Protein AF-A0A842UCT3-F1 (afdb_monomer_lite)

Secondary structure (DSSP, 8-state):
--HHHHHHHHHHHHHHHHHHHHHTT--HHHHHHHHHHTT--HHHHHHHHHTS-----S--S-----------S-----PPPPPPP--HHHHHHHHHHHHHHHHHHHHHHHTTS-S--PPPP-----------PPPPPPPPPPPP-----PPPPPPPPPPP------TTHHHHHHHHHHHHHHHHHHHHHHHTSPEEEET-HHHHHHHHHTT--EEEEEEETTEEEEEEEETTEEEEEEEEE-TTS-HHHHHHHTT-EEEEE--TT---THHHH-TTTTGGGEESHHHHHHHHHHHHTT-

Structure (mmCIF, N/CA/C/O backbone):
data_AF-A0A842UCT3-F1
#
_entry.id   AF-A0A842UCT3-F1
#
loop_
_atom_site.group_PDB
_atom_site.id
_atom_site.type_symbol
_atom_site.label_atom_id
_atom_site.label_alt_id
_atom_site.label_comp_id
_atom_site.label_asym_id
_atom_site.label_entity_id
_atom_site.label_seq_id
_atom_site.pdbx_PDB_ins_code
_atom_site.Cartn_x
_atom_site.Cartn_y
_atom_site.Cartn_z
_atom_site.occupancy
_atom_site.B_iso_or_equiv
_atom_site.auth_seq_id
_atom_site.auth_comp_id
_atom_site.auth_asym_id
_atom_site.auth_atom_id
_atom_site.pdbx_PDB_model_num
ATOM 1 N N . MET A 1 1 ? -18.883 10.033 25.159 1.00 54.62 1 MET A N 1
ATOM 2 C CA . MET A 1 1 ? -20.243 9.622 24.729 1.00 54.62 1 MET A CA 1
ATOM 3 C C . MET A 1 1 ? -20.310 8.902 23.366 1.00 54.62 1 MET A C 1
ATOM 5 O O . MET A 1 1 ? -21.393 8.474 23.010 1.00 54.62 1 MET A O 1
ATOM 9 N N . ALA A 1 2 ? -19.214 8.683 22.617 1.00 60.16 2 ALA A N 1
ATOM 10 C CA . ALA A 1 2 ? -19.290 8.097 21.260 1.00 60.16 2 ALA A CA 1
ATOM 11 C C . ALA A 1 2 ? -19.162 6.553 21.172 1.00 60.16 2 ALA A C 1
ATOM 13 O O . ALA A 1 2 ? -19.578 5.956 20.182 1.00 60.16 2 ALA A O 1
ATOM 14 N N . MET A 1 3 ? -18.614 5.881 22.195 1.00 53.44 3 MET A N 1
ATOM 15 C CA . MET A 1 3 ? -18.402 4.417 22.180 1.00 53.44 3 MET A CA 1
ATOM 16 C C . MET A 1 3 ? -19.710 3.602 22.262 1.00 53.44 3 MET A C 1
ATOM 18 O O . MET A 1 3 ? -19.809 2.518 21.675 1.00 53.44 3 MET A O 1
ATOM 22 N N . ASP A 1 4 ? -20.737 4.130 22.935 1.00 78.44 4 ASP A N 1
ATOM 23 C CA . ASP A 1 4 ? -22.029 3.445 23.086 1.00 78.44 4 ASP A CA 1
ATOM 24 C C . ASP A 1 4 ? -22.847 3.437 21.787 1.00 78.44 4 ASP A C 1
ATOM 26 O O . ASP A 1 4 ? -23.530 2.453 21.484 1.00 78.44 4 ASP A O 1
ATOM 30 N N . ASP A 1 5 ? -22.723 4.485 20.969 1.00 85.00 5 ASP A N 1
ATOM 31 C CA . ASP A 1 5 ? -23.448 4.610 19.702 1.00 85.00 5 ASP A CA 1
ATOM 32 C C . ASP A 1 5 ? -22.955 3.594 18.660 1.00 85.00 5 ASP A C 1
ATOM 34 O O . ASP A 1 5 ? -23.761 2.951 17.981 1.00 85.00 5 ASP A O 1
ATOM 38 N N . ILE A 1 6 ? -21.639 3.360 18.591 1.00 77.50 6 ILE A N 1
ATOM 39 C CA . ILE A 1 6 ? -21.045 2.354 17.693 1.00 77.50 6 ILE A CA 1
ATOM 40 C C . ILE A 1 6 ? -21.478 0.943 18.107 1.00 77.50 6 ILE A C 1
ATOM 42 O O . ILE A 1 6 ? -21.809 0.105 17.261 1.00 77.50 6 ILE A O 1
ATOM 46 N N . SER A 1 7 ? -21.506 0.672 19.413 1.00 85.06 7 SER A N 1
ATOM 47 C CA . SER A 1 7 ? -21.927 -0.623 19.954 1.00 85.06 7 SER A CA 1
ATOM 48 C C . SER A 1 7 ? -23.404 -0.904 19.660 1.00 85.06 7 SER A C 1
ATOM 50 O O . SER A 1 7 ? -23.748 -2.017 19.248 1.00 85.06 7 SER A O 1
ATOM 52 N N . LYS A 1 8 ? -24.269 0.114 19.774 1.00 88.94 8 LYS A N 1
ATOM 53 C CA . LYS A 1 8 ? -25.679 0.046 19.354 1.00 88.94 8 LYS A CA 1
ATOM 54 C C . LYS A 1 8 ? -25.827 -0.222 17.858 1.00 88.94 8 LYS A C 1
ATOM 56 O O . LYS A 1 8 ? -26.573 -1.124 17.479 1.00 88.94 8 LYS A O 1
ATOM 61 N N . LEU A 1 9 ? -25.086 0.500 17.017 1.00 87.88 9 LEU A N 1
ATOM 62 C CA . LEU A 1 9 ? -25.148 0.345 15.562 1.00 87.88 9 LEU A CA 1
ATOM 63 C C . LEU A 1 9 ? -24.756 -1.077 15.130 1.00 87.88 9 LEU A C 1
ATOM 65 O O . LEU A 1 9 ? -25.480 -1.719 14.364 1.00 87.88 9 LEU A O 1
ATOM 69 N N . LYS A 1 10 ? -23.652 -1.607 15.675 1.00 88.75 10 LYS A N 1
ATOM 70 C CA . LYS A 1 10 ? -23.209 -2.990 15.423 1.00 88.75 10 LYS A CA 1
ATOM 71 C C . LYS A 1 10 ? -24.277 -4.005 15.832 1.00 88.75 10 LYS A C 1
ATOM 73 O O . LYS A 1 10 ? -24.538 -4.954 15.092 1.00 88.75 10 LYS A O 1
ATOM 78 N N . LEU A 1 11 ? -24.919 -3.794 16.982 1.00 93.00 11 LEU A N 1
ATOM 79 C CA . LEU A 1 11 ? -25.997 -4.652 17.469 1.00 93.00 11 LEU A CA 1
ATOM 80 C C . LEU A 1 11 ? -27.212 -4.635 16.526 1.00 93.00 11 LEU A C 1
ATOM 82 O O . LEU A 1 11 ? -27.765 -5.693 16.226 1.00 93.00 11 LEU A O 1
ATOM 86 N N . ASP A 1 12 ? -27.615 -3.468 16.026 1.00 91.31 12 ASP A N 1
ATOM 87 C CA . ASP A 1 12 ? -28.795 -3.329 15.165 1.00 91.31 12 ASP A CA 1
ATOM 88 C C . ASP A 1 12 ? -28.589 -3.898 13.755 1.00 91.31 12 ASP A C 1
ATOM 90 O O . ASP A 1 12 ? -29.504 -4.508 13.182 1.00 91.31 12 ASP A O 1
ATOM 94 N N . ILE A 1 13 ? -27.376 -3.790 13.209 1.00 88.19 13 ILE A N 1
ATOM 95 C CA . ILE A 1 13 ? -27.035 -4.453 11.945 1.00 88.19 13 ILE A CA 1
ATOM 96 C C . ILE A 1 13 ? -27.041 -5.973 12.131 1.00 88.19 13 ILE A C 1
ATOM 98 O O . ILE A 1 13 ? -27.651 -6.689 11.332 1.00 88.19 13 ILE A O 1
ATOM 102 N N . LEU A 1 14 ? -26.462 -6.469 13.230 1.00 94.12 14 LEU A N 1
ATOM 103 C CA . LEU A 1 14 ? -26.463 -7.899 13.533 1.00 94.12 14 LEU A CA 1
ATOM 104 C C . LEU A 1 14 ? -27.890 -8.444 13.700 1.00 94.12 14 LEU A C 1
ATOM 106 O O . LEU A 1 14 ? -28.208 -9.514 13.177 1.00 94.12 14 LEU A O 1
ATOM 110 N N . LYS A 1 15 ? -28.784 -7.694 14.359 1.00 94.50 15 LYS A N 1
ATOM 111 C CA . LYS A 1 15 ? -30.209 -8.052 14.463 1.00 94.50 15 LYS A CA 1
ATOM 112 C C . LYS A 1 15 ? -30.885 -8.141 13.098 1.00 94.50 15 LYS A C 1
ATOM 114 O O . LYS A 1 15 ? -31.641 -9.081 12.859 1.00 94.50 15 LYS A O 1
ATOM 119 N N . SER A 1 16 ? -30.626 -7.180 12.214 1.00 90.62 16 SER A N 1
ATOM 120 C CA . SER A 1 16 ? -31.216 -7.155 10.869 1.00 90.62 16 SER A CA 1
ATOM 121 C C . SER A 1 16 ? -30.800 -8.390 10.066 1.00 90.62 16 SER A C 1
ATOM 123 O O . SER A 1 16 ? -31.650 -9.074 9.498 1.00 90.62 16 SER A O 1
ATOM 125 N N . TYR A 1 17 ? -29.516 -8.746 10.128 1.00 91.25 17 TYR A N 1
ATOM 126 C CA . TYR A 1 17 ? -28.977 -9.920 9.448 1.00 91.25 17 TYR A CA 1
ATOM 127 C C . TYR A 1 17 ? -29.514 -11.245 10.016 1.00 91.25 17 TYR A C 1
ATOM 129 O O . TYR A 1 17 ? -29.951 -12.122 9.272 1.00 91.25 17 TYR A O 1
ATOM 137 N N . ILE A 1 18 ? -29.568 -11.393 11.346 1.00 95.06 18 ILE A N 1
ATOM 138 C CA . ILE A 1 18 ? -30.158 -12.586 11.978 1.00 95.06 18 ILE A CA 1
ATOM 139 C C . ILE A 1 18 ? -31.655 -12.706 11.621 1.00 95.06 18 ILE A C 1
ATOM 141 O O . ILE A 1 18 ? -32.143 -13.819 11.416 1.00 95.06 18 ILE A O 1
ATOM 145 N N . LYS A 1 19 ? -32.393 -11.590 11.512 1.00 94.00 19 LYS A N 1
ATOM 146 C CA . LYS A 1 19 ? -33.807 -11.589 11.091 1.00 94.00 19 LYS A CA 1
ATOM 147 C C . LYS A 1 19 ? -33.973 -12.104 9.658 1.00 94.00 19 LYS A C 1
ATOM 149 O O . LYS A 1 19 ? -34.888 -12.888 9.413 1.00 94.00 19 LYS A O 1
ATOM 154 N N . GLU A 1 20 ? -33.084 -11.714 8.748 1.00 89.62 20 GLU A N 1
ATOM 155 C CA . GLU A 1 20 ? -33.052 -12.213 7.368 1.00 89.62 20 GLU A CA 1
ATOM 156 C C . GLU A 1 20 ? -32.721 -13.713 7.305 1.00 89.62 20 GLU A C 1
ATOM 158 O O . GLU A 1 20 ? -33.408 -14.482 6.637 1.00 89.62 20 GLU A O 1
ATOM 163 N N . LEU A 1 21 ? -31.739 -14.187 8.073 1.00 89.88 21 LEU A N 1
ATOM 164 C CA . LEU A 1 21 ? -31.452 -15.624 8.132 1.00 89.88 21 LEU A CA 1
ATOM 165 C C . LEU A 1 21 ? -32.623 -16.423 8.734 1.00 89.88 21 LEU A C 1
ATOM 167 O O . LEU A 1 21 ? -32.955 -17.507 8.252 1.00 89.88 21 LEU A O 1
ATOM 171 N N . ARG A 1 22 ? -33.321 -15.886 9.744 1.00 91.94 22 ARG A N 1
ATOM 172 C CA . ARG A 1 22 ? -34.538 -16.532 10.270 1.00 91.94 22 ARG A CA 1
ATOM 173 C C . ARG A 1 22 ? -35.672 -16.558 9.242 1.00 91.94 22 ARG A C 1
ATOM 175 O O . ARG A 1 22 ? -36.402 -17.548 9.213 1.00 91.94 22 ARG A O 1
ATOM 182 N N . SER A 1 23 ? -35.823 -15.536 8.393 1.00 86.31 23 SER A N 1
ATOM 183 C CA . SER A 1 23 ? -36.839 -15.547 7.324 1.00 86.31 23 SER A CA 1
ATOM 184 C C . SER A 1 23 ? -36.515 -16.557 6.217 1.00 86.31 23 SER A C 1
ATOM 186 O O . SER A 1 23 ? -37.429 -17.116 5.615 1.00 86.31 23 SER A O 1
ATOM 188 N N . GLN A 1 24 ? -35.232 -16.871 6.022 1.00 86.75 24 GLN A N 1
ATOM 189 C CA . GLN A 1 24 ? -34.764 -17.948 5.142 1.00 86.75 24 GLN A CA 1
ATOM 190 C C . GLN A 1 24 ? -34.881 -19.355 5.767 1.00 86.75 24 GLN A C 1
ATOM 192 O O . GLN A 1 24 ? -34.661 -20.352 5.081 1.00 86.75 24 GLN A O 1
ATOM 197 N N . GLY A 1 25 ? -35.266 -19.456 7.044 1.00 89.69 25 GLY A N 1
ATOM 198 C CA . GLY A 1 25 ? -35.526 -20.724 7.730 1.00 89.69 25 GLY A CA 1
ATOM 199 C C . GLY A 1 25 ? -34.329 -21.339 8.461 1.00 89.69 25 GLY A C 1
ATOM 200 O O . GLY A 1 25 ? -34.417 -22.503 8.848 1.00 89.69 25 GLY A O 1
ATOM 201 N N . TYR A 1 26 ? -33.242 -20.591 8.674 1.00 89.88 26 TYR A N 1
ATOM 202 C CA . TYR A 1 26 ? -32.100 -21.067 9.463 1.00 89.88 26 TYR A CA 1
ATOM 203 C C . TYR A 1 26 ? -32.431 -21.144 10.960 1.00 89.88 26 TYR A C 1
ATOM 205 O O . TYR A 1 26 ? -33.125 -20.280 11.516 1.00 89.88 26 TYR A O 1
ATOM 213 N N . GLY A 1 27 ? -31.901 -22.170 11.632 1.00 93.19 27 GLY A N 1
ATOM 214 C CA . GLY A 1 27 ? -32.048 -22.341 13.077 1.00 93.19 27 GLY A CA 1
ATOM 215 C C . GLY A 1 27 ? -31.200 -21.343 13.873 1.00 93.19 27 GLY A C 1
ATOM 216 O O . GLY A 1 27 ? -30.113 -20.955 13.453 1.00 93.19 27 GLY A O 1
ATOM 217 N N . VAL A 1 28 ? -31.648 -20.952 15.072 1.00 94.94 28 VAL A N 1
ATOM 218 C CA . VAL A 1 28 ? -30.920 -19.984 15.926 1.00 94.94 28 VAL A CA 1
ATOM 219 C C . VAL A 1 28 ? -29.492 -20.458 16.242 1.00 94.94 28 VAL A C 1
ATOM 221 O O . VAL A 1 28 ? -28.558 -19.657 16.229 1.00 94.94 28 VAL A O 1
ATOM 224 N N . ASN A 1 29 ? -29.307 -21.763 16.466 1.00 94.50 29 ASN A N 1
ATOM 225 C CA . ASN A 1 29 ? -27.995 -22.355 16.739 1.00 94.50 29 ASN A CA 1
ATOM 226 C C . ASN A 1 29 ? -27.067 -22.313 15.512 1.00 94.50 29 ASN A C 1
ATOM 228 O O . ASN A 1 29 ? -25.887 -21.998 15.659 1.00 94.50 29 ASN A O 1
ATOM 232 N N . GLU A 1 30 ? -27.596 -22.557 14.308 1.00 93.88 30 GLU A N 1
ATOM 233 C CA . GLU A 1 30 ? -26.837 -22.481 13.050 1.00 93.88 30 GLU A CA 1
ATOM 234 C C . GLU A 1 30 ? -26.389 -21.046 12.764 1.00 93.88 30 GLU A C 1
ATOM 236 O O . GLU A 1 30 ? -25.227 -20.806 12.434 1.00 93.88 30 GLU A O 1
ATOM 241 N N . ILE A 1 31 ? -27.292 -20.079 12.961 1.00 95.25 31 ILE A N 1
ATOM 242 C CA . ILE A 1 31 ? -26.988 -18.653 12.801 1.00 95.25 31 ILE A CA 1
ATOM 243 C C . ILE A 1 31 ? -25.887 -18.237 13.782 1.00 95.25 31 ILE A C 1
ATOM 245 O O . ILE A 1 31 ? -24.911 -17.601 13.381 1.00 95.25 31 ILE A O 1
ATOM 249 N N . LYS A 1 32 ? -26.005 -18.633 15.057 1.00 97.12 32 LYS A N 1
ATOM 250 C CA . LYS A 1 32 ? -25.001 -18.343 16.089 1.00 97.12 32 LYS A CA 1
ATOM 251 C C . LYS A 1 32 ? -23.630 -18.916 15.725 1.00 97.12 32 LYS A C 1
ATOM 253 O O . LYS A 1 32 ? -22.638 -18.195 15.811 1.00 97.12 32 LYS A O 1
ATOM 258 N N . ALA A 1 33 ? -23.571 -20.178 15.302 1.00 95.19 33 ALA A N 1
ATOM 259 C CA . ALA A 1 33 ? -22.324 -20.824 14.899 1.00 95.19 33 ALA A CA 1
ATOM 260 C C . ALA A 1 33 ? -21.697 -20.145 13.671 1.00 95.19 33 ALA A C 1
ATOM 262 O O . ALA A 1 33 ? -20.499 -19.866 13.673 1.00 95.19 33 ALA A O 1
ATOM 263 N N . SER A 1 34 ? -22.507 -19.818 12.659 1.00 90.31 34 SER A N 1
ATOM 264 C CA . SER A 1 34 ? -22.048 -19.133 11.447 1.00 90.31 34 SER A CA 1
ATOM 265 C C . SER A 1 34 ? -21.474 -17.748 11.753 1.00 90.31 34 SER A C 1
ATOM 267 O O . SER A 1 34 ? -20.384 -17.416 11.294 1.00 90.31 34 SER A O 1
ATOM 269 N N . LEU A 1 35 ? -22.147 -16.947 12.583 1.00 93.00 35 LEU A N 1
ATOM 270 C CA . LEU A 1 35 ? -21.663 -15.613 12.950 1.00 93.00 35 LEU A CA 1
ATOM 271 C C . LEU A 1 35 ? -20.340 -15.661 13.719 1.00 93.00 35 LEU A C 1
ATOM 273 O O . LEU A 1 35 ? -19.423 -14.911 13.395 1.00 93.00 35 LEU A O 1
ATOM 277 N N . ILE A 1 36 ? -20.216 -16.570 14.691 1.00 95.12 36 ILE A N 1
ATOM 278 C CA . ILE A 1 36 ? -18.973 -16.740 15.461 1.00 95.12 36 ILE A CA 1
ATOM 279 C C . ILE A 1 36 ? -17.838 -17.215 14.546 1.00 95.12 36 ILE A C 1
ATOM 281 O O . ILE A 1 36 ? -16.734 -16.682 14.619 1.00 95.12 36 ILE A O 1
ATOM 285 N N . LYS A 1 37 ? -18.110 -18.167 13.642 1.00 92.56 37 LYS A N 1
ATOM 286 C CA . LYS A 1 37 ? -17.123 -18.664 12.671 1.00 92.56 37 LYS A CA 1
ATOM 287 C C . LYS A 1 37 ? -16.616 -17.561 11.734 1.00 92.56 37 LYS A C 1
ATOM 289 O O . LYS A 1 37 ? -15.458 -17.596 11.340 1.00 92.56 37 LYS A O 1
ATOM 294 N N . ASN A 1 38 ? -17.456 -16.577 11.414 1.00 85.81 38 ASN A N 1
ATOM 295 C CA . ASN A 1 38 ? -17.086 -15.414 10.600 1.00 85.81 38 ASN A CA 1
ATOM 296 C C . ASN A 1 38 ? -16.521 -14.240 11.434 1.00 85.81 38 ASN A C 1
ATOM 298 O O . ASN A 1 38 ? -16.469 -13.110 10.953 1.00 85.81 38 ASN A O 1
ATOM 302 N N . GLY A 1 39 ? -16.106 -14.484 12.682 1.00 89.31 39 GLY A N 1
ATOM 303 C CA . GLY A 1 39 ? -15.392 -13.506 13.508 1.00 89.31 39 GLY A CA 1
ATOM 304 C C . GLY A 1 39 ? -16.274 -12.526 14.285 1.00 89.31 39 GLY A C 1
ATOM 305 O O . GLY A 1 39 ? -15.754 -11.567 14.853 1.00 89.31 39 GLY A O 1
ATOM 306 N N . ALA A 1 40 ? -17.595 -12.735 14.349 1.00 89.88 40 ALA A N 1
ATOM 307 C CA . ALA A 1 40 ? -18.450 -11.907 15.195 1.00 89.88 40 ALA A CA 1
ATOM 308 C C . ALA A 1 40 ? -18.211 -12.225 16.689 1.00 89.88 40 ALA A C 1
ATOM 310 O O . ALA A 1 40 ? -18.212 -13.399 17.079 1.00 89.88 40 ALA A O 1
ATOM 311 N N . PRO A 1 41 ? -18.057 -11.209 17.557 1.00 91.38 41 PRO A N 1
ATOM 312 C CA . PRO A 1 41 ? -17.764 -11.429 18.966 1.00 91.38 41 PRO A CA 1
ATOM 313 C C . PRO A 1 41 ? -18.953 -12.089 19.684 1.00 91.38 41 PRO A C 1
ATOM 315 O O . PRO A 1 41 ? -20.116 -11.698 19.540 1.00 91.38 41 PRO A O 1
ATOM 318 N N . ARG A 1 42 ? -18.652 -13.135 20.464 1.00 96.56 42 ARG A N 1
ATOM 319 C CA . ARG A 1 42 ? -19.640 -14.075 21.028 1.00 96.56 42 ARG A CA 1
ATOM 320 C C . ARG A 1 42 ? -20.682 -13.395 21.923 1.00 96.56 42 ARG A C 1
ATOM 322 O O . ARG A 1 42 ? -21.856 -13.760 21.892 1.00 96.56 42 ARG A O 1
ATOM 329 N N . ASN A 1 43 ? -20.257 -12.403 22.703 1.00 94.81 43 ASN A N 1
ATOM 330 C CA . ASN A 1 43 ? -21.109 -11.584 23.570 1.00 94.81 43 ASN A CA 1
ATOM 331 C C . ASN A 1 43 ? -22.160 -10.794 22.770 1.00 94.81 43 ASN A C 1
ATOM 333 O O . ASN A 1 43 ? -23.335 -10.804 23.134 1.00 94.81 43 ASN A O 1
ATOM 337 N N . LEU A 1 44 ? -21.766 -10.187 21.650 1.00 94.62 44 LEU A N 1
ATOM 338 C CA . LEU A 1 44 ? -22.631 -9.364 20.802 1.00 94.62 44 LEU A CA 1
ATOM 339 C C . LEU A 1 44 ? -23.652 -10.230 20.048 1.00 94.62 44 LEU A C 1
ATOM 341 O O . LEU A 1 44 ? -24.834 -9.888 19.995 1.00 94.62 44 LEU A O 1
ATOM 345 N N . VAL A 1 45 ? -23.232 -11.409 19.571 1.00 96.56 45 VAL A N 1
ATOM 346 C CA . VAL A 1 45 ? -24.134 -12.417 18.978 1.00 96.56 45 VAL A CA 1
ATOM 347 C C . VAL A 1 45 ? -25.177 -12.890 19.993 1.00 96.56 45 VAL A C 1
ATOM 349 O O . VAL A 1 45 ? -26.370 -12.923 19.688 1.00 96.56 45 VAL A O 1
ATOM 352 N N . ASN A 1 46 ? -24.756 -13.212 21.219 1.00 96.81 46 ASN A N 1
ATOM 353 C CA . ASN A 1 46 ? -25.675 -13.629 22.279 1.00 96.81 46 ASN A CA 1
ATOM 354 C C . ASN A 1 46 ? -26.655 -12.509 22.664 1.00 96.81 46 ASN A C 1
ATOM 356 O O . ASN A 1 46 ? -27.846 -12.778 22.822 1.00 96.81 46 ASN A O 1
ATOM 360 N N . ALA A 1 47 ? -26.177 -11.267 22.779 1.00 96.31 47 ALA A N 1
ATOM 361 C CA . ALA A 1 47 ? -27.012 -10.109 23.083 1.00 96.31 47 ALA A CA 1
ATOM 362 C C . ALA A 1 47 ? -28.062 -9.862 21.988 1.00 96.31 47 ALA A C 1
ATOM 364 O O . ALA A 1 47 ? -29.240 -9.675 22.298 1.00 96.31 47 ALA A O 1
ATOM 365 N N . ALA A 1 48 ? -27.665 -9.938 20.713 1.00 96.50 48 ALA A N 1
ATOM 366 C CA . ALA A 1 48 ? -28.577 -9.767 19.587 1.00 96.50 48 ALA A CA 1
ATOM 367 C C . ALA A 1 48 ? -29.656 -10.859 19.548 1.00 96.50 48 ALA A C 1
ATOM 369 O O . ALA A 1 48 ? -30.830 -10.538 19.385 1.00 96.50 48 ALA A O 1
ATOM 370 N N . ILE A 1 49 ? -29.286 -12.130 19.759 1.00 96.44 49 ILE A N 1
ATOM 371 C CA . ILE A 1 49 ? -30.239 -13.253 19.804 1.00 96.44 49 ILE A CA 1
ATOM 372 C C . ILE A 1 49 ? -31.198 -13.120 20.995 1.00 96.44 49 ILE A C 1
ATOM 374 O O . ILE A 1 49 ? -32.398 -13.335 20.831 1.00 96.44 49 ILE A O 1
ATOM 378 N N . LYS A 1 50 ? -30.698 -12.736 22.179 1.00 96.62 50 LYS A N 1
ATOM 379 C CA . LYS A 1 50 ? -31.513 -12.570 23.397 1.00 96.62 50 LYS A CA 1
ATOM 380 C C . LYS A 1 50 ? -32.582 -11.483 23.239 1.00 96.62 50 LYS A C 1
ATOM 382 O O . LYS A 1 50 ? -33.660 -11.620 23.805 1.00 96.62 50 LYS A O 1
ATOM 387 N N . GLN A 1 51 ? -32.297 -10.433 22.466 1.00 94.62 51 GLN A N 1
ATOM 388 C CA . GLN A 1 51 ? -33.243 -9.345 22.188 1.00 94.62 51 GLN A CA 1
ATOM 389 C C . GLN A 1 51 ? -34.264 -9.681 21.089 1.00 94.62 51 GLN A C 1
ATOM 391 O O . GLN A 1 51 ? -35.155 -8.875 20.822 1.00 94.62 51 GLN A O 1
ATOM 396 N N . MET A 1 52 ? -34.164 -10.842 20.434 1.00 90.75 52 MET A N 1
ATOM 397 C CA . MET A 1 52 ? -35.144 -11.226 19.422 1.00 90.75 52 MET A CA 1
ATOM 398 C C . MET A 1 52 ? -36.392 -11.838 20.039 1.00 90.75 52 MET A C 1
ATOM 400 O O . MET A 1 52 ? -36.294 -12.641 20.971 1.00 90.75 52 MET A O 1
ATOM 404 N N . PRO A 1 53 ? -37.574 -11.561 19.468 1.00 88.75 53 PRO A N 1
ATOM 405 C CA . PRO A 1 53 ? -38.771 -12.255 19.886 1.00 88.75 53 PRO A CA 1
ATOM 406 C C . PRO A 1 53 ? -38.610 -13.759 19.611 1.00 88.75 53 PRO A C 1
ATOM 408 O O . PRO A 1 53 ? -38.184 -14.196 18.531 1.00 88.75 53 PRO A O 1
ATOM 411 N N . LYS A 1 54 ? -38.959 -14.568 20.620 1.00 86.31 54 LYS A N 1
ATOM 412 C CA . LYS A 1 54 ? -38.970 -16.038 20.535 1.00 86.31 54 LYS A CA 1
ATOM 413 C C . LYS A 1 54 ? -40.002 -16.557 19.535 1.00 86.31 54 LYS A C 1
ATOM 415 O O . LYS A 1 54 ? -39.992 -17.745 19.231 1.00 86.31 54 LYS A O 1
ATOM 420 N N . THR A 1 55 ? -40.864 -15.687 19.007 1.00 77.44 55 THR A N 1
ATOM 421 C CA . THR A 1 55 ? -41.849 -16.047 17.995 1.00 77.44 55 THR A CA 1
ATOM 422 C C . THR A 1 55 ? -41.132 -16.653 16.795 1.00 77.44 55 THR A C 1
ATOM 424 O O . THR A 1 55 ? -40.356 -16.024 16.073 1.00 77.44 55 THR A O 1
ATOM 427 N N . VAL A 1 56 ? -41.322 -17.959 16.648 1.00 63.47 56 VAL A N 1
ATOM 428 C CA . VAL A 1 56 ? -40.919 -18.706 15.468 1.00 63.47 56 VAL A CA 1
ATOM 429 C C . VAL A 1 56 ? -41.808 -18.181 14.344 1.00 63.47 56 VAL A C 1
ATOM 431 O O . VAL A 1 56 ? -43.030 -18.192 14.523 1.00 63.47 56 VAL A O 1
ATOM 434 N N . PRO A 1 57 ? -41.258 -17.671 13.225 1.00 59.06 57 PRO A N 1
ATOM 435 C CA . PRO A 1 57 ? -42.095 -17.314 12.090 1.00 59.06 57 PRO A CA 1
ATOM 436 C C . PRO A 1 57 ? -42.962 -18.530 11.759 1.00 59.06 57 PRO A C 1
ATOM 438 O O . PRO A 1 57 ? -42.435 -19.626 11.547 1.00 59.06 57 PRO A O 1
ATOM 441 N N . LYS A 1 58 ? -44.292 -18.353 11.814 1.00 59.19 58 LYS A N 1
ATOM 442 C CA . LYS A 1 58 ? -45.265 -19.383 11.436 1.00 59.19 58 LYS A CA 1
ATOM 443 C C . LYS A 1 58 ? -44.828 -19.912 10.075 1.00 59.19 58 LYS A C 1
ATOM 445 O O . LYS A 1 58 ? -44.807 -19.155 9.114 1.00 59.19 58 LYS A O 1
ATOM 450 N N . LYS A 1 59 ? -44.397 -21.177 10.089 1.00 55.41 59 LYS A N 1
ATOM 451 C CA . LYS A 1 59 ? -44.063 -22.085 8.985 1.00 55.41 59 LYS A CA 1
ATOM 452 C C . LYS A 1 59 ? -43.952 -21.372 7.621 1.00 55.41 59 LYS A C 1
ATOM 454 O O . LYS A 1 59 ? -44.993 -20.984 7.089 1.00 55.41 59 LYS A O 1
ATOM 459 N N . PRO A 1 60 ? -42.750 -21.230 7.025 1.00 51.94 60 PRO A N 1
ATOM 460 C CA . PRO A 1 60 ? -42.625 -20.629 5.701 1.00 51.94 60 PRO A CA 1
ATOM 461 C C . PRO A 1 60 ? -43.587 -21.323 4.736 1.00 51.94 60 PRO A C 1
ATOM 463 O O . PRO A 1 60 ? -43.718 -22.555 4.765 1.00 51.94 60 PRO A O 1
ATOM 466 N N . ALA A 1 61 ? -44.289 -20.514 3.935 1.00 54.44 61 ALA A N 1
ATOM 467 C CA . ALA A 1 61 ? -45.157 -20.972 2.862 1.00 54.44 61 ALA A CA 1
ATOM 468 C C . ALA A 1 61 ? -44.473 -22.137 2.141 1.00 54.44 61 ALA A C 1
ATOM 470 O O . ALA A 1 61 ? -43.300 -22.032 1.784 1.00 54.44 61 ALA A O 1
ATOM 471 N N . LYS A 1 62 ? -45.198 -23.265 2.066 1.00 49.44 62 LYS A N 1
ATOM 472 C CA . LYS A 1 62 ? -44.802 -24.566 1.504 1.00 49.44 62 LYS A CA 1
ATOM 473 C C . LYS A 1 62 ? -43.477 -24.496 0.735 1.00 49.44 62 LYS A C 1
ATOM 475 O O . LYS A 1 62 ? -43.442 -23.947 -0.364 1.00 49.44 62 LYS A O 1
ATOM 480 N N . LYS A 1 63 ? -42.426 -25.140 1.273 1.00 53.50 63 LYS A N 1
ATOM 481 C CA . LYS A 1 63 ? -41.273 -25.585 0.469 1.00 53.50 63 LYS A CA 1
ATOM 482 C C . LYS A 1 63 ? -41.817 -26.083 -0.879 1.00 53.50 63 LYS A C 1
ATOM 484 O O . LYS A 1 63 ? -42.787 -26.851 -0.837 1.00 53.50 63 LYS A O 1
ATOM 489 N N . PRO A 1 64 ? -41.265 -25.669 -2.036 1.00 44.38 64 PRO A N 1
ATOM 490 C CA . PRO A 1 64 ? -41.730 -26.160 -3.326 1.00 44.38 64 PRO A CA 1
ATOM 491 C C . PRO A 1 64 ? -41.807 -27.683 -3.251 1.00 44.38 64 PRO A C 1
ATOM 493 O O . PRO A 1 64 ? -40.810 -28.348 -2.957 1.00 44.38 64 PRO A O 1
ATOM 496 N N . LYS A 1 65 ? -43.023 -28.224 -3.405 1.00 40.56 65 LYS A N 1
ATOM 497 C CA . LYS A 1 65 ? -43.259 -29.665 -3.457 1.00 40.56 65 LYS A CA 1
ATOM 498 C C . LYS A 1 65 ? -42.542 -30.170 -4.703 1.00 40.56 65 LYS A C 1
ATOM 500 O O . LYS A 1 65 ? -43.108 -30.171 -5.790 1.00 40.56 65 LYS A O 1
ATOM 505 N N . ILE A 1 66 ? -41.296 -30.599 -4.550 1.00 46.91 66 ILE A N 1
ATOM 506 C CA . ILE A 1 66 ? -40.678 -31.501 -5.512 1.00 46.91 66 ILE A CA 1
ATOM 507 C C . ILE A 1 66 ? -41.498 -32.785 -5.398 1.00 46.91 66 ILE A C 1
ATOM 509 O O . ILE A 1 66 ? -41.433 -33.464 -4.372 1.00 46.91 66 ILE A O 1
ATOM 513 N N . LYS A 1 67 ? -42.340 -33.062 -6.402 1.00 38.34 67 LYS A N 1
ATOM 514 C CA . LYS A 1 67 ? -43.024 -34.351 -6.540 1.00 38.34 67 LYS A CA 1
ATOM 515 C C . LYS A 1 67 ? -41.937 -35.427 -6.566 1.00 38.34 67 LYS A C 1
ATOM 517 O O . LYS A 1 67 ? -41.229 -35.571 -7.558 1.00 38.34 67 LYS A O 1
ATOM 522 N N . TYR A 1 68 ? -41.771 -36.135 -5.454 1.00 38.19 68 TYR A N 1
ATOM 523 C CA . TYR A 1 68 ? -40.967 -37.345 -5.406 1.00 38.19 68 TYR A CA 1
ATOM 524 C C . TYR A 1 68 ? -41.734 -38.425 -6.165 1.00 38.19 68 TYR A C 1
ATOM 526 O O . TYR A 1 68 ? -42.762 -38.910 -5.699 1.00 38.19 68 TYR A O 1
ATOM 534 N N . LYS A 1 69 ? -41.240 -38.761 -7.355 1.00 43.53 69 LYS A N 1
ATOM 535 C CA . LYS A 1 69 ? -41.499 -40.051 -7.990 1.00 43.53 69 LYS A CA 1
ATOM 536 C C . LYS A 1 69 ? -40.573 -41.049 -7.273 1.00 43.53 69 LYS A C 1
ATOM 538 O O . LYS A 1 69 ? -39.374 -40.763 -7.199 1.00 43.53 69 LYS A O 1
ATOM 543 N N . PRO A 1 70 ? -41.080 -42.133 -6.667 1.00 40.31 70 PRO A N 1
ATOM 544 C CA . PRO A 1 70 ? -40.228 -43.127 -6.031 1.00 40.31 70 PRO A CA 1
ATOM 545 C C . PRO A 1 70 ? -39.446 -43.861 -7.124 1.00 40.31 70 PRO A C 1
ATOM 547 O O . PRO A 1 70 ? -39.966 -44.747 -7.788 1.00 40.31 70 PRO A O 1
ATOM 550 N N . GLU A 1 71 ? -38.201 -43.449 -7.348 1.00 39.88 71 GLU A N 1
ATOM 551 C CA . GLU A 1 71 ? -37.227 -44.238 -8.096 1.00 39.88 71 GLU A CA 1
ATOM 552 C C . GLU A 1 71 ? -36.253 -44.863 -7.102 1.00 39.88 71 GLU A C 1
ATOM 554 O O . GLU A 1 71 ? -35.485 -44.184 -6.417 1.00 39.88 71 GLU A O 1
ATOM 559 N N . THR A 1 72 ? -36.310 -46.186 -7.045 1.00 50.28 72 THR A N 1
ATOM 560 C CA . THR A 1 72 ? -35.323 -47.093 -6.475 1.00 50.28 72 THR A CA 1
ATOM 561 C C . THR A 1 72 ? -33.926 -46.790 -7.019 1.00 50.28 72 THR A C 1
ATOM 563 O O . THR A 1 72 ? -33.616 -47.149 -8.154 1.00 50.28 72 THR A O 1
ATOM 566 N N . LYS A 1 73 ? -33.103 -46.101 -6.215 1.00 45.75 73 LYS A N 1
ATOM 567 C CA . LYS A 1 73 ? -31.631 -46.218 -6.076 1.00 45.75 73 LYS A CA 1
ATOM 568 C C . LYS A 1 73 ? -31.110 -45.070 -5.187 1.00 45.75 73 LYS A C 1
ATOM 570 O O . LYS A 1 73 ? -31.619 -43.951 -5.290 1.00 45.75 73 LYS A O 1
ATOM 575 N N . PRO A 1 74 ? -30.098 -45.297 -4.327 1.00 44.00 74 PRO A N 1
ATOM 576 C CA . PRO A 1 74 ? -29.576 -44.273 -3.423 1.00 44.00 74 PRO A CA 1
ATOM 577 C C . PRO A 1 74 ? -28.893 -43.151 -4.223 1.00 44.00 74 PRO A C 1
ATOM 579 O O . PRO A 1 74 ? -27.756 -43.273 -4.676 1.00 44.00 74 PRO A O 1
ATOM 582 N N . LYS A 1 75 ? -29.605 -42.036 -4.432 1.00 45.12 75 LYS A N 1
ATOM 583 C CA . LYS A 1 75 ? -29.056 -40.816 -5.039 1.00 45.12 75 LYS A CA 1
ATOM 584 C C . LYS A 1 75 ? -28.267 -40.032 -3.987 1.00 45.12 75 LYS A C 1
ATOM 586 O O . LYS A 1 75 ? -28.781 -39.719 -2.916 1.00 45.12 75 LYS A O 1
ATOM 591 N N . LYS A 1 76 ? -27.021 -39.696 -4.348 1.00 48.50 76 LYS A N 1
ATOM 592 C CA . LYS A 1 76 ? -26.097 -38.789 -3.649 1.00 48.50 76 LYS A CA 1
ATOM 593 C C . LYS A 1 76 ? -26.843 -37.635 -2.969 1.00 48.50 76 LYS A C 1
ATOM 595 O O . LYS A 1 76 ? -27.604 -36.915 -3.620 1.00 48.50 76 LYS A O 1
ATOM 600 N N . ILE A 1 77 ? -26.570 -37.452 -1.675 1.00 42.16 77 ILE A N 1
ATOM 601 C CA . ILE A 1 77 ? -27.030 -36.331 -0.847 1.00 42.16 77 ILE A CA 1
ATOM 602 C C . ILE A 1 77 ? -26.816 -35.034 -1.637 1.00 42.16 77 ILE A C 1
ATOM 604 O O . ILE A 1 77 ? -25.682 -34.669 -1.959 1.00 42.16 77 ILE A O 1
ATOM 608 N N . LYS A 1 78 ? -27.909 -34.347 -1.992 1.00 46.97 78 LYS A N 1
ATOM 609 C CA . LYS A 1 78 ? -27.837 -33.023 -2.618 1.00 46.97 78 LYS A CA 1
ATOM 610 C C . LYS A 1 78 ? -27.144 -32.086 -1.632 1.00 46.97 78 LYS A C 1
ATOM 612 O O . LYS A 1 78 ? -27.728 -31.726 -0.613 1.00 46.97 78 LYS A O 1
ATOM 617 N N . LYS A 1 79 ? -25.898 -31.714 -1.942 1.00 43.34 79 LYS A N 1
ATOM 618 C CA . LYS A 1 79 ? -25.134 -30.687 -1.228 1.00 43.34 79 LYS A CA 1
ATOM 619 C C . LYS A 1 79 ? -26.011 -29.437 -1.114 1.00 43.34 79 LYS A C 1
ATOM 621 O O . LYS A 1 79 ? -26.426 -28.879 -2.132 1.00 43.34 79 LYS A O 1
ATOM 626 N N . PHE A 1 80 ? -26.325 -29.029 0.116 1.00 47.38 80 PHE A N 1
ATOM 627 C CA . PHE A 1 80 ? -26.905 -27.714 0.373 1.00 47.38 80 PHE A CA 1
ATOM 628 C C . PHE A 1 80 ? -25.996 -26.670 -0.277 1.00 47.38 80 PHE A C 1
ATOM 630 O O . PHE A 1 80 ? -24.771 -26.769 -0.172 1.00 47.38 80 PHE A O 1
ATOM 637 N N . LYS A 1 81 ? -26.583 -25.696 -0.985 1.00 47.44 81 LYS A N 1
ATOM 638 C CA . LYS A 1 81 ? -25.802 -24.572 -1.509 1.00 47.44 81 LYS A CA 1
ATOM 639 C C . LYS A 1 81 ? -25.062 -23.947 -0.319 1.00 47.44 81 LYS A C 1
ATOM 641 O O . LYS A 1 81 ? -25.726 -23.662 0.680 1.00 47.44 81 LYS A O 1
ATOM 646 N N . PRO A 1 82 ? -23.730 -23.779 -0.386 1.00 48.16 82 PRO A N 1
ATOM 647 C CA . PRO A 1 82 ? -22.983 -23.183 0.708 1.00 48.16 82 PRO A CA 1
ATOM 648 C C . PRO A 1 82 ? -23.590 -21.816 1.013 1.00 48.16 82 PRO A C 1
ATOM 650 O O . PRO A 1 82 ? -23.826 -21.016 0.102 1.00 48.16 82 PRO A O 1
ATOM 653 N N . VAL A 1 83 ? -23.889 -21.580 2.292 1.00 51.75 83 VAL A N 1
ATOM 654 C CA . VAL A 1 83 ? -24.250 -20.250 2.786 1.00 51.75 83 VAL A CA 1
ATOM 655 C C . VAL A 1 83 ? -23.156 -19.313 2.294 1.00 51.75 83 VAL A C 1
ATOM 657 O O . VAL A 1 83 ? -21.979 -19.576 2.551 1.00 51.75 83 VAL A O 1
ATOM 660 N N . LYS A 1 84 ? -23.522 -18.276 1.527 1.00 59.38 84 LYS A N 1
ATOM 661 C CA . LYS A 1 84 ? -22.538 -17.297 1.056 1.00 59.38 84 LYS A CA 1
ATOM 662 C C . LYS A 1 84 ? -21.773 -16.805 2.290 1.00 59.38 84 LYS A C 1
ATOM 664 O O . LYS A 1 84 ? -22.433 -16.395 3.248 1.00 59.38 84 LYS A O 1
ATOM 669 N N . PRO A 1 85 ? -20.431 -16.901 2.309 1.00 54.25 85 PRO A N 1
ATOM 670 C CA . PRO A 1 85 ? -19.654 -16.504 3.469 1.00 54.25 85 PRO A CA 1
ATOM 671 C C . PRO A 1 85 ? -20.005 -15.060 3.803 1.00 54.25 85 PRO A C 1
ATOM 673 O O . PRO A 1 85 ? -20.088 -14.203 2.918 1.00 54.25 85 PRO A O 1
ATOM 676 N N . PHE A 1 86 ? -20.271 -14.820 5.082 1.00 56.31 86 PHE A N 1
ATOM 677 C CA . PHE A 1 86 ? -20.471 -13.483 5.600 1.00 56.31 86 PHE A CA 1
ATOM 678 C C . PHE A 1 86 ? -19.130 -12.760 5.477 1.00 56.31 86 PHE A C 1
ATOM 680 O O . PHE A 1 86 ? -18.257 -12.902 6.329 1.00 56.31 86 PHE A O 1
ATOM 687 N N . LYS A 1 87 ? -18.924 -12.070 4.350 1.00 69.06 87 LYS A N 1
ATOM 688 C CA . LYS A 1 87 ? -17.720 -11.277 4.119 1.00 69.06 87 LYS A CA 1
ATOM 689 C C . LYS A 1 87 ? -17.725 -10.139 5.128 1.00 69.06 87 LYS A C 1
ATOM 691 O O . LYS A 1 87 ? -18.607 -9.284 5.074 1.00 69.06 87 LYS A O 1
ATOM 696 N N . LYS A 1 88 ? -16.751 -10.152 6.035 1.00 66.50 88 LYS A N 1
ATOM 697 C CA . LYS A 1 88 ? -16.543 -9.115 7.051 1.00 66.50 88 LYS A CA 1
ATOM 698 C C . LYS A 1 88 ? -16.534 -7.707 6.430 1.00 66.50 88 LYS A C 1
ATOM 700 O O . LYS A 1 88 ? -17.191 -6.826 6.969 1.00 66.50 88 LYS A O 1
ATOM 705 N N . GLU A 1 89 ? -15.943 -7.558 5.241 1.00 69.06 89 GLU A N 1
ATOM 706 C CA . GLU A 1 89 ? -15.967 -6.318 4.441 1.00 69.06 89 GLU A CA 1
ATOM 707 C C . GLU A 1 89 ? -17.380 -5.787 4.191 1.00 69.06 89 GLU A C 1
ATOM 709 O O . GLU A 1 89 ? -17.635 -4.610 4.394 1.00 69.06 89 GLU A O 1
ATOM 714 N N . ARG A 1 90 ? -18.350 -6.647 3.853 1.00 74.69 90 ARG A N 1
ATOM 715 C CA . ARG A 1 90 ? -19.716 -6.198 3.534 1.00 74.69 90 ARG A CA 1
ATOM 716 C C . ARG A 1 90 ? -20.482 -5.702 4.764 1.00 74.69 90 ARG A C 1
ATOM 718 O O . ARG A 1 90 ? -21.472 -4.983 4.633 1.00 74.69 90 ARG A O 1
ATOM 725 N N . LEU A 1 91 ? -20.082 -6.144 5.958 1.00 74.88 91 LEU A N 1
ATOM 726 C CA . LEU A 1 91 ? -20.610 -5.608 7.211 1.00 74.88 91 LEU A CA 1
ATOM 727 C C . LEU A 1 91 ? -19.979 -4.246 7.512 1.00 74.88 91 LEU A C 1
ATOM 729 O O . LEU A 1 91 ? -20.688 -3.340 7.941 1.00 74.88 91 LEU A O 1
ATOM 733 N N . GLU A 1 92 ? -18.674 -4.111 7.287 1.00 75.38 92 GLU A N 1
ATOM 734 C CA . GLU A 1 92 ? -17.937 -2.863 7.495 1.00 75.38 92 GLU A CA 1
ATOM 735 C C . GLU A 1 92 ? -18.405 -1.769 6.518 1.00 75.38 92 GLU A C 1
ATOM 737 O O . GLU A 1 92 ? -18.716 -0.669 6.968 1.00 75.38 92 GLU A O 1
ATOM 742 N N . GLU A 1 93 ? -18.633 -2.092 5.242 1.00 80.38 93 GLU A N 1
ATOM 743 C CA . GLU A 1 93 ? -19.232 -1.180 4.250 1.00 80.38 93 GLU A CA 1
ATOM 744 C C . GLU A 1 93 ? -20.627 -0.686 4.675 1.00 80.38 93 GLU A C 1
ATOM 746 O O . GLU A 1 93 ? -20.901 0.512 4.661 1.00 80.38 93 GLU A O 1
ATOM 751 N N . GLN A 1 94 ? -21.504 -1.587 5.139 1.00 78.88 94 GLN A N 1
ATOM 752 C CA . GLN A 1 94 ? -22.846 -1.209 5.611 1.00 78.88 94 GLN A CA 1
ATOM 753 C C . GLN A 1 94 ? -22.826 -0.378 6.903 1.00 78.88 94 GLN A C 1
ATOM 755 O O . GLN A 1 94 ? -23.777 0.364 7.170 1.00 78.88 94 GLN A O 1
ATOM 760 N N . ILE A 1 95 ? -21.790 -0.529 7.736 1.00 74.56 95 ILE A N 1
ATOM 761 C CA . ILE A 1 95 ? -21.579 0.310 8.923 1.00 74.56 95 ILE A CA 1
ATOM 762 C C . ILE A 1 95 ? -21.195 1.726 8.487 1.00 74.56 95 ILE A C 1
ATOM 764 O O . ILE A 1 95 ? -21.777 2.679 9.006 1.00 74.56 95 ILE A O 1
ATOM 768 N N . ILE A 1 96 ? -20.269 1.852 7.532 1.00 74.25 96 ILE A N 1
ATOM 769 C CA . ILE A 1 96 ? -19.788 3.139 7.013 1.00 74.25 96 ILE A CA 1
ATOM 770 C C . ILE A 1 96 ? -20.940 3.902 6.339 1.00 74.25 96 ILE A C 1
ATOM 772 O O . ILE A 1 96 ? -21.258 5.015 6.756 1.00 74.25 96 ILE A O 1
ATOM 776 N N . GLU A 1 97 ? -21.675 3.262 5.425 1.00 83.00 97 GLU A N 1
ATOM 777 C CA . GLU A 1 97 ? -22.804 3.880 4.706 1.00 83.00 97 GLU A CA 1
ATOM 778 C C . GLU A 1 97 ? -23.914 4.382 5.665 1.00 83.00 97 GLU A C 1
ATOM 780 O O . GLU A 1 97 ? -24.494 5.466 5.511 1.00 83.00 97 GLU A O 1
ATOM 785 N N . LYS A 1 98 ? -24.215 3.614 6.723 1.00 78.00 98 LYS A N 1
ATOM 786 C CA . LYS A 1 98 ? -25.202 4.027 7.738 1.00 78.00 98 LYS A CA 1
ATOM 787 C C . LYS A 1 98 ? -24.690 5.118 8.677 1.00 78.00 98 LYS A C 1
ATOM 789 O O . LYS A 1 98 ? -25.500 5.911 9.160 1.00 78.00 98 LYS A O 1
ATOM 794 N N . ALA A 1 99 ? -23.390 5.167 8.954 1.00 73.25 99 ALA A N 1
ATOM 795 C CA . ALA A 1 99 ? -22.799 6.221 9.772 1.00 73.25 99 ALA A CA 1
ATOM 796 C C . ALA A 1 99 ? -22.853 7.577 9.044 1.00 73.25 99 ALA A C 1
ATOM 798 O O . ALA A 1 99 ? -23.322 8.561 9.623 1.00 73.25 99 ALA A O 1
ATOM 799 N N . GLU A 1 100 ? -22.514 7.609 7.754 1.00 78.56 100 GLU A N 1
ATOM 800 C CA . GLU A 1 100 ? -22.565 8.823 6.922 1.00 78.56 100 GLU A CA 1
ATOM 801 C C . GLU A 1 100 ? -23.988 9.394 6.803 1.00 78.56 100 GLU A C 1
ATOM 803 O O . GLU A 1 100 ? -24.218 10.602 6.932 1.00 78.56 100 GLU A O 1
ATOM 808 N N . THR A 1 101 ? -24.992 8.525 6.643 1.00 76.44 101 THR A N 1
ATOM 809 C CA . THR A 1 101 ? -26.398 8.960 6.578 1.00 76.44 101 THR A CA 1
ATOM 810 C C . THR A 1 101 ? -26.941 9.490 7.911 1.00 76.44 101 THR A C 1
ATOM 812 O O . THR A 1 101 ? -27.889 10.287 7.909 1.00 76.44 101 THR A O 1
ATOM 815 N N . LEU A 1 102 ? -26.368 9.091 9.052 1.00 70.56 102 LEU A N 1
ATOM 816 C CA . LEU A 1 102 ? -26.725 9.621 10.374 1.00 70.56 102 LEU A CA 1
ATOM 817 C C . LEU A 1 102 ? -26.087 10.991 10.633 1.00 70.56 102 LEU A C 1
ATOM 819 O O . LEU A 1 102 ? -26.783 11.899 11.103 1.00 70.56 102 LEU A O 1
ATOM 823 N N . GLU A 1 103 ? -24.817 11.164 10.269 1.00 69.75 103 GLU A N 1
ATOM 824 C CA . GLU A 1 103 ? -24.093 12.443 10.341 1.00 69.75 103 GLU A CA 1
ATOM 825 C C . GLU A 1 103 ? -24.772 13.513 9.463 1.00 69.75 103 GLU A C 1
ATOM 827 O O . GLU A 1 103 ? -25.143 14.591 9.948 1.00 69.75 103 GLU A O 1
ATOM 832 N N . GLY A 1 104 ? -25.100 13.179 8.207 1.00 68.62 104 GLY A N 1
ATOM 833 C CA . GLY A 1 104 ? -25.799 14.095 7.295 1.00 68.62 104 GLY A CA 1
ATOM 834 C C . GLY A 1 104 ? -27.195 14.525 7.780 1.00 68.62 104 GLY A C 1
ATOM 835 O O . GLY A 1 104 ? -27.644 15.650 7.524 1.00 68.62 104 GLY A O 1
ATOM 836 N N . LYS A 1 105 ? -27.896 13.668 8.538 1.00 66.44 105 LYS A N 1
ATOM 837 C CA . LYS A 1 105 ? -29.203 13.997 9.141 1.00 66.44 105 LYS A CA 1
ATOM 838 C C . LYS A 1 105 ? -29.079 14.869 10.394 1.00 66.44 105 LYS A C 1
ATOM 840 O O . LYS A 1 105 ? -29.955 15.712 10.612 1.00 66.44 105 LYS A O 1
ATOM 845 N N . LYS A 1 106 ? -28.016 14.717 11.193 1.00 64.88 106 LYS A N 1
ATOM 846 C CA . LYS A 1 106 ? -27.741 15.588 12.353 1.00 64.88 106 LYS A CA 1
ATOM 847 C C . LYS A 1 106 ? -27.376 17.009 11.905 1.00 64.88 106 LYS A C 1
ATOM 849 O O . LYS A 1 106 ? -27.958 17.962 12.427 1.00 64.88 106 LYS A O 1
ATOM 854 N N . ALA A 1 107 ? -26.561 17.153 10.856 1.00 57.38 107 ALA A N 1
ATOM 855 C CA . ALA A 1 107 ? -26.205 18.454 10.271 1.00 57.38 107 ALA A CA 1
ATOM 856 C C . ALA A 1 107 ? -27.411 19.223 9.681 1.00 57.38 107 ALA A C 1
ATOM 858 O O . ALA A 1 107 ? -27.458 20.454 9.712 1.00 57.38 107 ALA A O 1
ATOM 859 N N . ARG A 1 108 ? -28.438 18.518 9.179 1.00 56.19 108 ARG A N 1
ATOM 860 C CA . ARG A 1 108 ? -29.697 19.146 8.725 1.00 56.19 108 ARG A CA 1
ATOM 861 C C . ARG A 1 108 ? -30.636 19.554 9.865 1.00 56.19 108 ARG A C 1
ATOM 863 O O . ARG A 1 108 ? -31.439 20.465 9.670 1.00 56.19 108 ARG A O 1
ATOM 870 N N . LYS A 1 109 ? -30.562 18.913 11.038 1.00 54.62 109 LYS A N 1
ATOM 871 C CA . LYS A 1 109 ? -31.386 19.284 12.203 1.00 54.62 109 LYS A CA 1
ATOM 872 C C . LYS A 1 109 ? -30.822 20.485 12.966 1.00 54.62 109 LYS A C 1
ATOM 874 O O . LYS A 1 109 ? -31.620 21.309 13.399 1.00 54.62 109 LYS A O 1
ATOM 879 N N . SER A 1 110 ? -29.500 20.648 13.057 1.00 55.59 110 SER A N 1
ATOM 880 C CA . SER A 1 110 ? -28.891 21.809 13.734 1.00 55.59 110 SER A CA 1
ATOM 881 C C . SER A 1 110 ? -29.173 23.139 13.020 1.00 55.59 110 SER A C 1
ATOM 883 O O . SER A 1 110 ? -29.439 24.137 13.681 1.00 55.59 110 SER A O 1
ATOM 885 N N . LYS A 1 111 ? -29.263 23.152 11.682 1.00 52.81 111 LYS A N 1
ATOM 886 C CA . LYS A 1 111 ? -29.628 24.356 10.904 1.00 52.81 111 LYS A CA 1
ATOM 887 C C . LYS A 1 111 ? -31.099 24.790 11.011 1.00 52.81 111 LYS A C 1
ATOM 889 O O . LYS A 1 111 ? -31.434 25.871 10.533 1.00 52.81 111 LYS A O 1
ATOM 894 N N . LYS A 1 112 ? -31.999 23.981 11.593 1.00 48.03 112 LYS A N 1
ATOM 895 C CA . LYS A 1 112 ? -33.441 24.306 11.669 1.00 48.03 112 LYS A CA 1
ATOM 896 C C . LYS A 1 112 ? -33.862 24.950 12.998 1.00 48.03 112 LYS A C 1
ATOM 898 O O . LYS A 1 112 ? -34.931 25.551 13.047 1.00 48.03 112 LYS A O 1
ATOM 903 N N . THR A 1 113 ? -33.037 24.889 14.043 1.00 49.19 113 THR A N 1
ATOM 904 C CA . THR A 1 113 ? -33.339 25.474 15.367 1.00 49.19 113 THR A CA 1
ATOM 905 C C . THR A 1 113 ? -32.743 26.866 15.602 1.00 49.19 113 THR A C 1
ATOM 907 O O . THR A 1 113 ? -33.098 27.515 16.579 1.00 49.19 113 THR A O 1
ATOM 910 N N . GLU A 1 114 ? -31.928 27.390 14.687 1.00 45.19 114 GLU A N 1
ATOM 911 C CA . GLU A 1 114 ? -31.319 28.725 14.790 1.00 45.19 114 GLU A CA 1
ATOM 912 C C . GLU A 1 114 ? -32.029 29.747 13.878 1.00 45.19 114 GLU A C 1
ATOM 914 O O . GLU A 1 114 ? -31.427 30.379 13.014 1.00 45.19 114 GLU A O 1
ATOM 919 N N . LYS A 1 115 ? -33.359 29.872 14.007 1.00 46.84 115 LYS A N 1
ATOM 920 C CA . LYS A 1 115 ? -34.158 30.859 13.243 1.00 46.84 115 LYS A CA 1
ATOM 921 C C . LYS A 1 115 ? -35.035 31.793 14.084 1.00 46.84 115 LYS A C 1
ATOM 923 O O . LYS A 1 115 ? -35.820 32.548 13.525 1.00 46.84 115 LYS A O 1
ATOM 928 N N . HIS A 1 116 ? -34.855 31.814 15.405 1.00 51.00 116 HIS A N 1
ATOM 929 C CA . HIS A 1 116 ? -35.483 32.802 16.288 1.00 51.00 116 HIS A CA 1
ATOM 930 C C . HIS A 1 116 ? -34.485 33.341 17.321 1.00 51.00 116 HIS A C 1
ATOM 932 O O . HIS A 1 116 ? -34.588 33.078 18.514 1.00 51.00 116 HIS A O 1
ATOM 938 N N . LYS A 1 117 ? -33.516 34.145 16.873 1.00 44.22 117 LYS A N 1
ATOM 939 C CA . LYS A 1 117 ? -32.896 35.143 17.750 1.00 44.22 117 LYS A CA 1
ATOM 940 C C . LYS A 1 117 ? -32.614 36.408 16.947 1.00 44.22 117 LYS A C 1
ATOM 942 O O . LYS A 1 117 ? -31.848 36.412 15.992 1.00 44.22 117 LYS A O 1
ATOM 947 N N . LYS A 1 118 ? -33.354 37.453 17.305 1.00 51.62 118 LYS A N 1
ATOM 948 C CA . LYS A 1 118 ? -33.330 38.807 16.751 1.00 51.62 118 LYS A CA 1
ATOM 949 C C . LYS A 1 118 ? -31.921 39.397 16.942 1.00 51.62 118 LYS A C 1
ATOM 951 O O . LYS A 1 118 ? -31.499 39.488 18.092 1.00 51.62 118 LYS A O 1
ATOM 956 N N . PRO A 1 119 ? -31.186 39.782 15.882 1.00 45.94 119 PRO A N 1
ATOM 957 C CA . PRO A 1 119 ? -29.888 40.412 16.057 1.00 45.94 119 PRO A CA 1
ATOM 958 C C . PRO A 1 119 ? -30.066 41.900 16.369 1.00 45.94 119 PRO A C 1
ATOM 960 O O . PRO A 1 119 ? -30.695 42.658 15.625 1.00 45.94 119 PRO A O 1
ATOM 963 N N . GLU A 1 120 ? -29.507 42.296 17.506 1.00 46.09 120 GLU A N 1
ATOM 964 C CA . GLU A 1 120 ? -29.312 43.677 17.910 1.00 46.09 120 GLU A CA 1
ATOM 965 C C . GLU A 1 120 ? -28.245 44.324 17.014 1.00 46.09 120 GLU A C 1
ATOM 967 O O . GLU A 1 120 ? -27.162 43.783 16.787 1.00 46.09 120 GLU A O 1
ATOM 972 N N . LYS A 1 121 ? -28.592 45.484 16.454 1.00 50.25 121 LYS A N 1
ATOM 973 C CA . LYS A 1 121 ? -27.736 46.301 15.593 1.00 50.25 121 LYS A CA 1
ATOM 974 C C . LYS A 1 121 ? -26.529 46.815 16.380 1.00 50.25 121 LYS A C 1
ATOM 976 O O . LYS A 1 121 ? -26.705 47.722 17.185 1.00 50.25 121 LYS A O 1
ATOM 981 N N . LYS A 1 122 ? -25.308 46.424 16.003 1.00 47.94 122 LYS A N 1
ATOM 982 C CA . LYS A 1 122 ? -24.154 47.341 16.044 1.00 47.94 122 LYS A CA 1
ATOM 983 C C . LYS A 1 122 ? -23.317 47.224 14.773 1.00 47.94 122 LYS A C 1
ATOM 985 O O . LYS A 1 122 ? -22.903 46.151 14.353 1.00 47.94 122 LYS A O 1
ATOM 990 N N . ARG A 1 123 ? -23.172 48.387 14.139 1.00 54.09 123 ARG A N 1
ATOM 991 C CA . ARG A 1 123 ? -22.372 48.677 12.950 1.00 54.09 123 ARG A CA 1
ATOM 992 C C . ARG A 1 123 ? -20.888 48.642 13.321 1.00 54.09 123 ARG A C 1
ATOM 994 O O . ARG A 1 123 ? -20.542 49.202 14.351 1.00 54.09 123 ARG A O 1
ATOM 1001 N N . LEU A 1 124 ? -20.052 48.094 12.444 1.00 53.94 124 LEU A N 1
ATOM 1002 C CA . LEU A 1 124 ? -18.909 48.754 11.789 1.00 53.94 124 LEU A CA 1
ATOM 1003 C C . LEU A 1 124 ? -18.078 47.652 11.117 1.00 53.94 124 LEU A C 1
ATOM 1005 O O . LEU A 1 124 ? -17.256 47.012 11.757 1.00 53.94 124 LEU A O 1
ATOM 1009 N N . PHE A 1 125 ? -18.281 47.436 9.819 1.00 43.38 125 PHE A N 1
ATOM 1010 C CA . PHE A 1 125 ? -17.254 46.813 8.988 1.00 43.38 125 PHE A CA 1
ATOM 1011 C C . PHE A 1 125 ? -17.082 47.651 7.719 1.00 43.38 125 PHE A C 1
ATOM 1013 O O . PHE A 1 125 ? -18.083 48.022 7.096 1.00 43.38 125 PHE A O 1
ATOM 1020 N N . PRO A 1 126 ? -15.839 48.014 7.364 1.00 55.09 126 PRO A N 1
ATOM 1021 C CA . PRO A 1 126 ? -15.557 48.833 6.200 1.00 55.09 126 PRO A CA 1
ATOM 1022 C C . PRO A 1 126 ? -15.867 48.067 4.910 1.00 55.09 126 PRO A C 1
ATOM 1024 O O . PRO A 1 126 ? -15.552 46.889 4.751 1.00 55.09 126 PRO A O 1
ATOM 1027 N N . SER A 1 127 ? -16.504 48.778 3.983 1.00 52.50 127 SER A N 1
ATOM 1028 C CA . SER A 1 127 ? -16.855 48.320 2.642 1.00 52.50 127 SER A CA 1
ATOM 1029 C C . SER A 1 127 ? -15.593 47.957 1.851 1.00 52.50 127 SER A C 1
ATOM 1031 O O . SER A 1 127 ? -14.850 48.835 1.408 1.00 52.50 127 SER A O 1
ATOM 1033 N N . PHE A 1 128 ? -15.340 46.660 1.667 1.00 52.41 128 PHE A N 1
ATOM 1034 C CA . PHE A 1 128 ? -14.330 46.181 0.728 1.00 52.41 128 PHE A CA 1
ATOM 1035 C C . PHE A 1 128 ? -14.855 46.364 -0.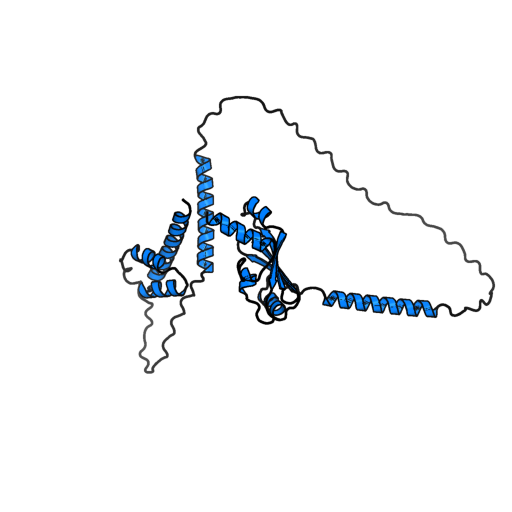698 1.00 52.41 128 PHE A C 1
ATOM 1037 O O . PHE A 1 128 ? -15.710 45.618 -1.179 1.00 52.41 128 PHE A O 1
ATOM 1044 N N . LYS A 1 129 ? -14.338 47.389 -1.383 1.00 56.44 129 LYS A N 1
ATOM 1045 C CA . LYS A 1 129 ? -14.566 47.594 -2.816 1.00 56.44 129 LYS A CA 1
ATOM 1046 C C . LYS A 1 129 ? -13.978 46.411 -3.603 1.00 56.44 129 LYS A C 1
ATOM 1048 O O . LYS A 1 129 ? -12.813 46.069 -3.391 1.00 56.44 129 LYS A O 1
ATOM 1053 N N . PRO A 1 130 ? -14.723 45.822 -4.553 1.00 52.03 130 PRO A N 1
ATOM 1054 C CA . PRO A 1 130 ? -14.188 44.789 -5.429 1.00 52.03 130 PRO A CA 1
ATOM 1055 C C . PRO A 1 130 ? -13.106 45.386 -6.337 1.00 52.03 130 PRO A C 1
ATOM 1057 O O . PRO A 1 130 ? -13.361 46.306 -7.118 1.00 52.03 130 PRO A O 1
ATOM 1060 N N . GLN A 1 131 ? -11.880 44.865 -6.241 1.00 59.59 131 GLN A N 1
ATOM 1061 C CA . GLN A 1 131 ? -10.812 45.208 -7.175 1.00 59.59 131 GLN A CA 1
ATOM 1062 C C . GLN A 1 131 ? -11.160 44.658 -8.564 1.00 59.59 131 GLN A C 1
ATOM 1064 O O . GLN A 1 131 ? -11.239 43.447 -8.779 1.00 59.59 131 GLN A O 1
ATOM 1069 N N . LYS A 1 132 ? -11.364 45.571 -9.522 1.00 58.69 132 LYS A N 1
ATOM 1070 C CA . LYS A 1 132 ? -11.492 45.264 -10.950 1.00 58.69 132 LYS A CA 1
ATOM 1071 C C . LYS A 1 132 ? -10.234 44.526 -11.417 1.00 58.69 132 LYS A C 1
ATOM 1073 O O . LYS A 1 132 ? -9.162 45.122 -11.515 1.00 58.69 132 LYS A O 1
ATOM 1078 N N . ARG A 1 133 ? -10.368 43.234 -11.724 1.00 60.09 133 ARG A N 1
ATOM 1079 C CA . ARG A 1 133 ? -9.317 42.454 -12.388 1.00 60.09 133 ARG A CA 1
ATOM 1080 C C . ARG A 1 133 ? -9.056 43.061 -13.768 1.00 60.09 133 ARG A C 1
ATOM 1082 O O . ARG A 1 133 ? -9.977 43.213 -14.568 1.00 60.09 133 ARG A O 1
ATOM 1089 N N . LYS A 1 134 ? -7.802 43.441 -14.023 1.00 62.31 134 LYS A N 1
ATOM 1090 C CA . LYS A 1 134 ? -7.346 43.927 -15.330 1.00 62.31 134 LYS A CA 1
ATOM 1091 C C . LYS A 1 134 ? -7.419 42.780 -16.354 1.00 62.31 134 LYS A C 1
ATOM 1093 O O . LYS A 1 134 ? -7.091 41.648 -15.998 1.00 62.31 134 LYS A O 1
ATOM 1098 N N . PRO A 1 135 ? -7.821 43.046 -17.608 1.00 60.44 135 PRO A N 1
ATOM 1099 C CA . PRO A 1 135 ? -7.842 42.036 -18.658 1.00 60.44 135 PRO A CA 1
ATOM 1100 C C . PRO A 1 135 ? -6.417 41.556 -18.962 1.00 60.44 135 PRO A C 1
ATOM 1102 O O . PRO A 1 135 ? -5.523 42.353 -19.252 1.00 60.44 135 PRO A O 1
ATOM 1105 N N . VAL A 1 136 ? -6.215 40.241 -18.886 1.00 61.94 136 VAL A N 1
ATOM 1106 C CA . VAL A 1 136 ? -4.973 39.571 -19.281 1.00 61.94 136 VAL A CA 1
ATOM 1107 C C . VAL A 1 136 ? -4.797 39.745 -20.792 1.00 61.94 136 VAL A C 1
ATOM 1109 O O . VAL A 1 136 ? -5.629 39.300 -21.584 1.00 61.94 136 VAL A O 1
ATOM 1112 N N . LYS A 1 137 ? -3.728 40.442 -21.194 1.00 61.31 137 LYS A N 1
ATOM 1113 C CA . LYS A 1 137 ? -3.337 40.616 -22.598 1.00 61.31 137 LYS A CA 1
ATOM 1114 C C . LYS A 1 137 ? -3.013 39.249 -23.210 1.00 61.31 137 LYS A C 1
ATOM 1116 O O . LYS A 1 137 ? -2.165 38.525 -22.698 1.00 61.31 137 LYS A O 1
ATOM 1121 N N . LYS A 1 138 ? -3.675 38.932 -24.327 1.00 61.03 138 LYS A N 1
ATOM 1122 C CA . LYS A 1 138 ? -3.348 37.797 -25.203 1.00 61.03 138 LYS A CA 1
ATOM 1123 C C . LYS A 1 138 ? -1.873 37.870 -25.636 1.00 61.03 138 LYS A C 1
ATOM 1125 O O . LYS A 1 138 ? -1.448 38.947 -26.061 1.00 61.03 138 LYS A O 1
ATOM 1130 N N . PRO A 1 139 ? -1.115 36.761 -25.600 1.00 57.25 139 PRO A N 1
ATOM 1131 C CA . PRO A 1 139 ? 0.206 36.714 -26.210 1.00 57.25 139 PRO A CA 1
ATOM 1132 C C . PRO A 1 139 ? 0.086 36.845 -27.735 1.00 57.25 139 PRO A C 1
ATOM 1134 O O . PRO A 1 139 ? -0.771 36.230 -28.376 1.00 57.25 139 PRO A O 1
ATOM 1137 N N . ALA A 1 140 ? 0.922 37.718 -28.295 1.00 61.00 140 ALA A N 1
ATOM 1138 C CA . ALA A 1 140 ? 0.983 38.033 -29.713 1.00 61.00 140 ALA A CA 1
ATOM 1139 C C . ALA A 1 140 ? 1.481 36.833 -30.537 1.00 61.00 140 ALA A C 1
ATOM 1141 O O . ALA A 1 140 ? 2.388 36.112 -30.127 1.00 61.00 140 ALA A O 1
ATOM 1142 N N . LYS A 1 141 ? 0.887 36.652 -31.723 1.00 62.53 141 LYS A N 1
ATOM 1143 C CA . LYS A 1 141 ? 1.335 35.704 -32.753 1.00 62.53 141 LYS A CA 1
ATOM 1144 C C . LYS A 1 141 ? 2.805 35.966 -33.123 1.00 62.53 141 LYS A C 1
ATOM 1146 O O . LYS A 1 141 ? 3.135 37.123 -33.388 1.00 62.53 141 LYS A O 1
ATOM 1151 N N . PRO A 1 142 ? 3.657 34.933 -33.247 1.00 58.25 142 PRO A N 1
ATOM 1152 C CA . PRO A 1 142 ? 4.979 35.101 -33.834 1.00 58.25 142 PRO A CA 1
ATOM 1153 C C . PRO A 1 142 ? 4.861 35.443 -35.326 1.00 58.25 142 PRO A C 1
ATOM 1155 O O . PRO A 1 142 ? 4.116 34.815 -36.083 1.00 58.25 142 PRO A O 1
ATOM 1158 N N . ALA A 1 143 ? 5.579 36.493 -35.720 1.00 58.12 143 ALA A N 1
ATOM 1159 C CA . ALA A 1 143 ? 5.658 37.003 -37.078 1.00 58.12 143 ALA A CA 1
ATOM 1160 C C . ALA A 1 143 ? 6.421 36.038 -38.002 1.00 58.12 143 ALA A C 1
ATOM 1162 O O . ALA A 1 143 ? 7.428 35.445 -37.622 1.00 58.12 143 ALA A O 1
ATOM 1163 N N . LYS A 1 144 ? 5.937 35.920 -39.243 1.00 53.75 144 LYS A N 1
ATOM 1164 C CA . LYS A 1 144 ? 6.599 35.212 -40.346 1.00 53.75 144 LYS A CA 1
ATOM 1165 C C . LYS A 1 144 ? 7.901 35.928 -40.738 1.00 53.75 144 LYS A C 1
ATOM 1167 O O . LYS A 1 144 ? 7.843 37.132 -40.992 1.00 53.75 144 LYS A O 1
ATOM 1172 N N . PRO A 1 145 ? 9.029 35.226 -40.925 1.00 58.66 145 PRO A N 1
ATOM 1173 C CA . PRO A 1 145 ? 10.151 35.777 -41.667 1.00 58.66 145 PRO A CA 1
ATOM 1174 C C . PRO A 1 145 ? 9.947 35.545 -43.172 1.00 58.66 145 PRO A C 1
ATOM 1176 O O . PRO A 1 145 ? 10.056 34.428 -43.671 1.00 58.66 145 PRO A O 1
ATOM 1179 N N . SER A 1 146 ? 9.659 36.624 -43.905 1.00 53.62 146 SER A N 1
ATOM 1180 C CA . SER A 1 146 ? 9.935 36.716 -45.340 1.00 53.62 146 SER A CA 1
ATOM 1181 C C . SER A 1 146 ? 11.255 37.453 -45.533 1.00 53.62 146 SER A C 1
ATOM 1183 O O . SER A 1 146 ? 11.383 38.574 -45.037 1.00 53.62 146 SER A O 1
ATOM 1185 N N . LYS A 1 147 ? 12.185 36.886 -46.302 1.00 51.06 147 LYS A N 1
ATOM 1186 C CA . LYS A 1 147 ? 12.993 37.642 -47.270 1.00 51.06 147 LYS A CA 1
ATOM 1187 C C . LYS A 1 147 ? 13.732 36.683 -48.194 1.00 51.06 147 LYS A C 1
ATOM 1189 O O . LYS A 1 147 ? 14.565 35.891 -47.769 1.00 51.06 147 LYS A O 1
ATOM 1194 N N . SER A 1 148 ? 13.374 36.790 -49.469 1.00 55.06 148 SER A N 1
ATOM 1195 C CA . SER A 1 148 ? 14.067 36.212 -50.605 1.00 55.06 148 SER A CA 1
ATOM 1196 C C . SER A 1 148 ? 15.448 36.849 -50.747 1.00 55.06 148 SER A C 1
ATOM 1198 O O . SER A 1 148 ? 15.555 38.078 -50.763 1.00 55.06 148 SER A O 1
ATOM 1200 N N . VAL A 1 149 ? 16.484 36.037 -50.927 1.00 50.84 149 VAL A N 1
ATOM 1201 C CA . VAL A 1 149 ? 17.801 36.500 -51.375 1.00 50.84 149 VAL A CA 1
ATOM 1202 C C . VAL A 1 149 ? 18.137 35.793 -52.687 1.00 50.84 149 VAL A C 1
ATOM 1204 O O . VAL A 1 149 ? 17.885 34.603 -52.851 1.00 50.84 149 VAL A O 1
ATOM 1207 N N . LYS A 1 150 ? 18.612 36.604 -53.638 1.00 54.44 150 LYS A N 1
ATOM 1208 C CA . LYS A 1 150 ? 18.861 36.332 -55.061 1.00 54.44 150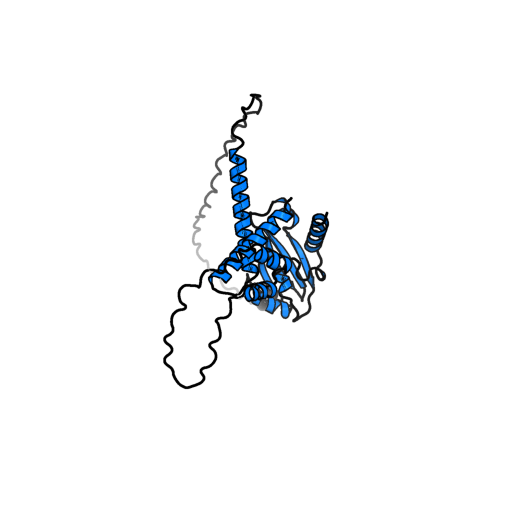 LYS A CA 1
ATOM 1209 C C . LYS A 1 150 ? 19.774 35.122 -55.333 1.00 54.44 150 LYS A C 1
ATOM 1211 O O . LYS A 1 150 ? 20.690 34.872 -54.554 1.00 54.44 150 LYS A O 1
ATOM 1216 N N . PRO A 1 151 ? 19.625 34.475 -56.506 1.00 51.75 151 PRO A N 1
ATOM 1217 C CA . PRO A 1 151 ? 20.604 33.529 -57.025 1.00 51.75 151 PRO A CA 1
ATOM 1218 C C . PRO A 1 151 ? 21.815 34.279 -57.603 1.00 51.75 151 PRO A C 1
ATOM 1220 O O . PRO A 1 151 ? 21.695 35.025 -58.578 1.00 51.75 151 PRO A O 1
ATOM 1223 N N . THR A 1 152 ? 22.991 34.081 -57.010 1.00 52.66 152 THR A N 1
ATOM 1224 C CA . THR A 1 152 ? 24.274 34.567 -57.542 1.00 52.66 152 THR A CA 1
ATOM 1225 C C . THR A 1 152 ? 24.931 33.460 -58.370 1.00 52.66 152 THR A C 1
ATOM 1227 O O . THR A 1 152 ? 25.024 32.316 -57.932 1.00 52.66 152 THR A O 1
ATOM 1230 N N . LYS A 1 153 ? 25.349 33.804 -59.594 1.00 53.22 153 LYS A N 1
ATOM 1231 C CA . LYS A 1 153 ? 25.942 32.906 -60.600 1.00 53.22 153 LYS A CA 1
ATOM 1232 C C . LYS A 1 153 ? 27.227 32.214 -60.108 1.00 53.22 153 LYS A C 1
ATOM 1234 O O . LYS A 1 153 ? 28.027 32.858 -59.431 1.00 53.22 153 LYS A O 1
ATOM 1239 N N . PRO A 1 154 ? 27.493 30.966 -60.537 1.00 51.28 154 PRO A N 1
ATOM 1240 C CA . PRO A 1 154 ? 28.750 30.282 -60.262 1.00 51.28 154 PRO A CA 1
ATOM 1241 C C . PRO A 1 154 ? 29.839 30.711 -61.259 1.00 51.28 154 PRO A C 1
ATOM 1243 O O . PRO A 1 154 ? 29.709 30.495 -62.465 1.00 51.28 154 PRO A O 1
ATOM 1246 N N . SER A 1 155 ? 30.935 31.288 -60.764 1.00 58.59 155 SER A N 1
ATOM 1247 C CA . SER A 1 155 ? 32.201 31.379 -61.497 1.00 58.59 155 SER A CA 1
ATOM 1248 C C . SER A 1 155 ? 33.042 30.132 -61.202 1.00 58.59 155 SER A C 1
ATOM 1250 O O . SER A 1 155 ? 33.191 29.724 -60.053 1.00 58.59 155 SER A O 1
ATOM 1252 N N . LYS A 1 156 ? 33.556 29.489 -62.257 1.00 54.03 156 LYS A N 1
ATOM 1253 C CA . LYS A 1 156 ? 34.466 28.335 -62.182 1.00 54.03 156 LYS A CA 1
ATOM 1254 C C . LYS A 1 156 ? 35.897 28.826 -61.919 1.00 54.03 156 LYS A C 1
ATOM 1256 O O . LYS A 1 156 ? 36.421 29.537 -62.775 1.00 54.03 156 LYS A O 1
ATOM 1261 N N . PRO A 1 157 ? 36.571 28.412 -60.834 1.00 54.31 157 PRO A N 1
ATOM 1262 C CA . PRO A 1 157 ? 38.018 28.511 -60.749 1.00 54.31 157 PRO A CA 1
ATOM 1263 C C . PRO A 1 157 ? 38.693 27.202 -61.179 1.00 54.31 157 PRO A C 1
ATOM 1265 O O . PRO A 1 157 ? 38.264 26.095 -60.849 1.00 54.31 157 PRO A O 1
ATOM 1268 N N . ALA A 1 158 ? 39.764 27.382 -61.948 1.00 56.66 158 ALA A N 1
ATOM 1269 C CA . ALA A 1 158 ? 40.640 26.362 -62.496 1.00 56.66 158 ALA A CA 1
ATOM 1270 C C . ALA A 1 158 ? 41.278 25.477 -61.410 1.00 56.66 158 ALA A C 1
ATOM 1272 O O . ALA A 1 158 ? 41.592 25.917 -60.303 1.00 56.66 158 ALA A O 1
ATOM 1273 N N . GLY A 1 159 ? 41.460 24.204 -61.763 1.00 58.12 159 GLY A N 1
ATOM 1274 C CA . GLY A 1 159 ? 41.851 23.132 -60.861 1.00 58.12 159 GLY A CA 1
ATOM 1275 C C . GLY A 1 159 ? 43.217 23.315 -60.202 1.00 58.12 159 GLY A C 1
ATOM 1276 O O . GLY A 1 159 ? 44.256 23.293 -60.857 1.00 58.12 159 GLY A O 1
ATOM 1277 N N . LYS A 1 160 ? 43.208 23.347 -58.867 1.00 55.00 160 LYS A N 1
ATOM 1278 C CA . LYS A 1 160 ? 44.331 22.905 -58.035 1.00 55.00 160 LYS A CA 1
ATOM 1279 C C . LYS A 1 160 ? 44.043 21.484 -57.556 1.00 55.00 160 LYS A C 1
ATOM 1281 O O . LYS A 1 160 ? 43.055 21.247 -56.865 1.00 55.00 160 LYS A O 1
ATOM 1286 N N . LYS A 1 161 ? 44.922 20.537 -57.899 1.00 59.97 161 LYS A N 1
ATOM 1287 C CA . LYS A 1 161 ? 44.934 19.182 -57.327 1.00 59.97 161 LYS A CA 1
ATOM 1288 C C . LYS A 1 161 ? 45.354 19.269 -55.855 1.00 59.97 161 LYS A C 1
ATOM 1290 O O . LYS A 1 161 ? 46.536 19.178 -55.532 1.00 59.97 161 LYS A O 1
ATOM 1295 N N . VAL A 1 162 ? 44.388 19.479 -54.964 1.00 58.09 162 VAL A N 1
ATOM 1296 C CA . VAL A 1 162 ? 44.588 19.383 -53.514 1.00 58.09 162 VAL A CA 1
ATOM 1297 C C . VAL A 1 162 ? 44.657 17.898 -53.157 1.00 58.09 162 VAL A C 1
ATOM 1299 O O . VAL A 1 162 ? 43.664 17.182 -53.264 1.00 58.09 162 VAL A O 1
ATOM 1302 N N . ARG A 1 163 ? 45.842 17.415 -52.761 1.00 60.75 163 ARG A N 1
ATOM 1303 C CA . ARG A 1 163 ? 46.002 16.080 -52.169 1.00 60.75 163 ARG A CA 1
ATOM 1304 C C . ARG A 1 163 ? 45.225 16.051 -50.849 1.00 60.75 163 ARG A C 1
ATOM 1306 O O . ARG A 1 163 ? 45.670 16.620 -49.855 1.00 60.75 163 ARG A O 1
ATOM 1313 N N . MET A 1 164 ? 44.049 15.423 -50.856 1.00 57.59 164 MET A N 1
ATOM 1314 C CA . MET A 1 164 ? 43.254 15.180 -49.654 1.00 57.59 164 MET A CA 1
ATOM 1315 C C . MET A 1 164 ? 44.039 14.254 -48.723 1.00 57.59 164 MET A C 1
ATOM 1317 O O . MET A 1 164 ? 44.243 13.080 -49.025 1.00 57.59 164 MET A O 1
ATOM 1321 N N . THR A 1 165 ? 44.505 14.785 -47.595 1.00 61.47 165 THR A N 1
ATOM 1322 C CA . THR A 1 165 ? 45.043 13.950 -46.521 1.00 61.47 165 THR A CA 1
ATOM 1323 C C . THR A 1 165 ? 43.873 13.264 -45.805 1.00 61.47 165 THR A C 1
ATOM 1325 O O . THR A 1 165 ? 42.859 13.912 -45.528 1.00 61.47 165 THR A O 1
ATOM 1328 N N . PRO A 1 166 ? 43.958 11.955 -45.517 1.00 62.75 166 PRO A N 1
ATOM 1329 C CA . PRO A 1 166 ? 42.848 11.159 -45.000 1.00 62.75 166 PRO A CA 1
ATOM 1330 C C . PRO A 1 166 ? 42.636 11.406 -43.497 1.00 62.75 166 PRO A C 1
ATOM 1332 O O . PRO A 1 166 ? 42.772 10.503 -42.680 1.00 62.75 166 PRO A O 1
ATOM 1335 N N . LYS A 1 167 ? 42.287 12.636 -43.103 1.00 59.88 167 LYS A N 1
ATOM 1336 C CA . LYS A 1 167 ? 41.950 12.971 -41.705 1.00 59.88 167 LYS A CA 1
ATOM 1337 C C . LYS A 1 167 ? 40.509 12.605 -41.319 1.00 59.88 167 LYS A C 1
ATOM 1339 O O . LYS A 1 167 ? 40.135 12.705 -40.158 1.00 59.88 167 LYS A O 1
ATOM 1344 N N . HIS A 1 168 ? 39.699 12.136 -42.269 1.00 61.34 168 HIS A N 1
ATOM 1345 C CA . HIS A 1 168 ? 38.266 11.925 -42.052 1.00 61.34 168 HIS A CA 1
ATOM 1346 C C . HIS A 1 168 ? 37.898 10.610 -41.342 1.00 61.34 168 HIS A C 1
ATOM 1348 O O . HIS A 1 168 ? 36.775 10.483 -40.857 1.00 61.34 168 HIS A O 1
ATOM 1354 N N . LYS A 1 169 ? 38.818 9.637 -41.252 1.00 70.69 169 LYS A N 1
ATOM 1355 C CA . LYS A 1 169 ? 38.510 8.307 -40.691 1.00 70.69 169 LYS A CA 1
ATOM 1356 C C . LYS A 1 169 ? 38.335 8.314 -39.167 1.00 70.69 169 LYS A C 1
ATOM 1358 O O . LYS A 1 169 ? 37.477 7.600 -38.666 1.00 70.69 169 LYS A O 1
ATOM 1363 N N . HIS A 1 170 ? 39.064 9.162 -38.438 1.00 80.81 170 HIS A N 1
ATOM 1364 C CA . HIS A 1 170 ? 38.969 9.211 -36.971 1.00 80.81 170 HIS A CA 1
ATOM 1365 C C . HIS A 1 170 ? 37.633 9.765 -36.457 1.00 80.81 170 HIS A C 1
ATOM 1367 O O . HIS A 1 170 ? 37.131 9.292 -35.441 1.00 80.81 170 HIS A O 1
ATOM 1373 N N . HIS A 1 171 ? 37.023 10.719 -37.168 1.00 84.19 171 HIS A N 1
ATOM 1374 C CA . HIS A 1 171 ? 35.737 11.283 -36.752 1.00 84.19 171 HIS A CA 1
ATOM 1375 C C . HIS A 1 171 ? 34.608 10.254 -36.835 1.00 84.19 171 HIS A C 1
ATOM 1377 O O . HIS A 1 171 ? 33.799 10.169 -35.919 1.00 84.19 171 HIS A O 1
ATOM 1383 N N . VAL A 1 172 ? 34.576 9.436 -37.892 1.00 89.75 172 VAL A N 1
ATOM 1384 C CA . VAL A 1 172 ? 33.525 8.421 -38.072 1.00 89.75 172 VAL A CA 1
ATOM 1385 C C . VAL A 1 172 ? 33.583 7.369 -36.963 1.00 89.75 172 VAL A C 1
ATOM 1387 O O . VAL A 1 172 ? 32.555 7.078 -36.357 1.00 89.75 172 VAL A O 1
ATOM 1390 N N . THR A 1 173 ? 34.774 6.857 -36.634 1.00 90.94 173 THR A N 1
ATOM 1391 C CA . THR A 1 173 ? 34.943 5.876 -35.548 1.00 90.94 173 THR A CA 1
ATOM 1392 C C . THR A 1 173 ? 34.485 6.429 -34.196 1.00 90.94 173 THR A C 1
ATOM 1394 O O . THR A 1 173 ? 33.816 5.724 -33.444 1.00 90.94 173 THR A O 1
ATOM 1397 N N . TRP A 1 174 ? 34.780 7.701 -33.901 1.00 94.81 174 TRP A N 1
ATOM 1398 C CA . TRP A 1 174 ? 34.324 8.360 -32.674 1.00 94.81 174 TRP A CA 1
ATOM 1399 C C . TRP A 1 174 ? 32.794 8.448 -32.588 1.00 94.81 174 TRP A C 1
ATOM 1401 O O . TRP A 1 174 ? 32.223 8.102 -31.558 1.00 94.81 174 TRP A O 1
ATOM 1411 N N . TYR A 1 175 ? 32.112 8.844 -33.670 1.00 95.69 175 TYR A N 1
ATOM 1412 C CA . TYR A 1 175 ? 30.646 8.909 -33.681 1.00 95.69 175 TYR A CA 1
ATOM 1413 C C . TYR A 1 175 ? 29.997 7.542 -33.449 1.00 95.69 175 TYR A C 1
ATOM 1415 O O . TYR A 1 175 ? 29.047 7.452 -32.676 1.00 95.69 175 TYR A O 1
ATOM 1423 N N . VAL A 1 176 ? 30.520 6.477 -34.067 1.00 96.38 176 VAL A N 1
ATOM 1424 C CA . VAL A 1 176 ? 30.002 5.115 -33.855 1.00 96.38 176 VAL A CA 1
ATOM 1425 C C . VAL A 1 176 ? 30.155 4.702 -32.390 1.00 96.38 176 VAL A C 1
ATOM 1427 O O . VAL A 1 176 ? 29.201 4.209 -31.795 1.00 96.38 176 VAL A O 1
ATOM 1430 N N . LEU A 1 177 ? 31.315 4.964 -31.782 1.00 97.00 177 LEU A N 1
ATOM 1431 C CA . LEU A 1 177 ? 31.563 4.653 -30.373 1.00 97.00 177 LEU A CA 1
ATOM 1432 C C . LEU A 1 177 ? 30.623 5.430 -29.436 1.00 97.00 177 LEU A C 1
ATOM 1434 O O . LEU A 1 177 ? 30.056 4.841 -28.518 1.00 97.00 177 LEU A O 1
ATOM 1438 N N . VAL A 1 178 ? 30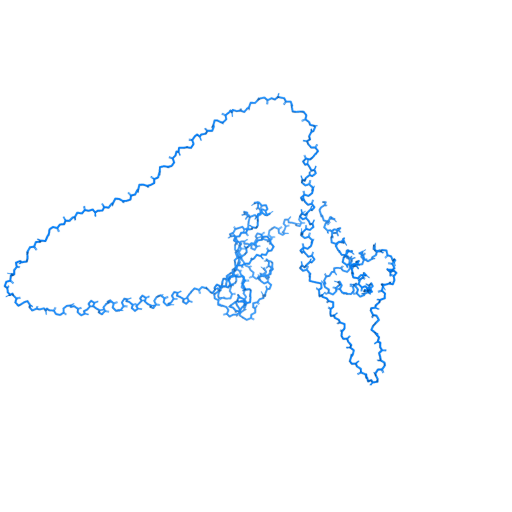.383 6.718 -29.702 1.00 97.62 178 VAL A N 1
ATOM 1439 C CA . VAL A 1 178 ? 29.417 7.528 -28.938 1.00 97.62 178 VAL A CA 1
ATOM 1440 C C . VAL A 1 178 ? 27.999 6.964 -29.058 1.00 97.62 178 VAL A C 1
ATOM 1442 O O . VAL A 1 178 ? 27.310 6.844 -28.049 1.00 97.62 178 VAL A O 1
ATOM 1445 N N . VAL A 1 179 ? 27.563 6.568 -30.257 1.00 98.19 179 VAL A N 1
ATOM 1446 C CA . VAL A 1 179 ? 26.230 5.972 -30.463 1.00 98.19 179 VAL A CA 1
ATOM 1447 C C . VAL A 1 179 ? 26.086 4.652 -29.702 1.00 98.19 179 VAL A C 1
ATOM 1449 O O . VAL A 1 179 ? 25.057 4.437 -29.064 1.00 98.19 179 VAL A O 1
ATOM 1452 N N . VAL A 1 180 ? 27.114 3.798 -29.708 1.00 98.25 180 VAL A N 1
ATOM 1453 C CA . VAL A 1 180 ? 27.110 2.538 -28.943 1.00 98.25 180 VAL A CA 1
ATOM 1454 C C . VAL A 1 180 ? 27.027 2.808 -27.440 1.00 98.25 180 VAL A C 1
ATOM 1456 O O . VAL A 1 180 ? 26.220 2.181 -26.760 1.00 98.25 180 VAL A O 1
ATOM 1459 N N . ILE A 1 18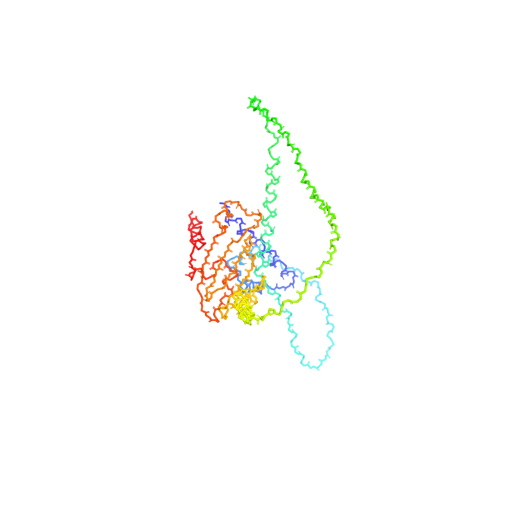1 ? 27.789 3.774 -26.916 1.00 98.19 181 ILE A N 1
ATOM 1460 C CA . ILE A 1 181 ? 27.724 4.151 -25.495 1.00 98.19 181 ILE A CA 1
ATOM 1461 C C . ILE A 1 181 ? 26.333 4.680 -25.131 1.00 98.19 181 ILE A C 1
ATOM 1463 O O . ILE A 1 181 ? 25.768 4.263 -24.123 1.00 98.19 181 ILE A O 1
ATOM 1467 N N . VAL A 1 182 ? 25.748 5.555 -25.953 1.00 98.44 182 VAL A N 1
ATOM 1468 C CA . VAL A 1 182 ? 24.394 6.085 -25.716 1.00 98.44 182 VAL A CA 1
ATOM 1469 C C . VAL A 1 182 ? 23.349 4.965 -25.752 1.00 98.44 182 VAL A C 1
ATOM 1471 O O . VAL A 1 182 ? 22.460 4.943 -24.903 1.00 98.44 182 VAL A O 1
ATOM 1474 N N . ALA A 1 183 ? 23.472 4.006 -26.675 1.00 98.12 183 ALA A N 1
ATOM 1475 C CA . ALA A 1 183 ? 22.586 2.845 -26.737 1.00 98.12 183 ALA A CA 1
ATOM 1476 C C . ALA A 1 183 ? 22.714 1.950 -25.490 1.00 98.12 183 ALA A C 1
AT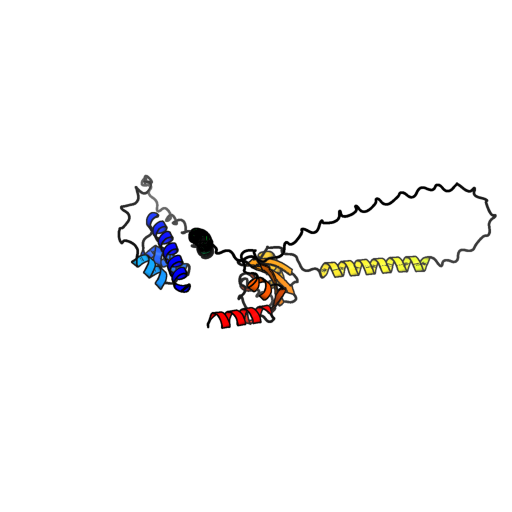OM 1478 O O . ALA A 1 183 ? 21.697 1.539 -24.932 1.00 98.12 183 ALA A O 1
ATOM 1479 N N . LEU A 1 184 ? 23.939 1.701 -25.012 1.00 98.00 184 LEU A N 1
ATOM 1480 C CA . LEU A 1 184 ? 24.185 0.930 -23.788 1.00 98.00 184 LEU A CA 1
ATOM 1481 C C . LEU A 1 184 ? 23.641 1.637 -22.540 1.00 98.00 184 LEU A C 1
ATOM 1483 O O . LEU A 1 184 ? 23.008 0.992 -21.709 1.00 98.00 184 LEU A O 1
ATOM 1487 N N . LEU A 1 185 ? 23.824 2.956 -22.427 1.00 97.62 185 LEU A N 1
ATOM 1488 C CA . LEU A 1 185 ? 23.257 3.747 -21.329 1.00 97.62 185 LEU A CA 1
ATOM 1489 C C . LEU A 1 185 ? 21.724 3.755 -21.364 1.00 97.62 185 LEU A C 1
ATOM 1491 O O . LEU A 1 185 ? 21.092 3.636 -20.317 1.00 97.62 185 LEU A O 1
ATOM 1495 N N . GLY A 1 186 ? 21.119 3.851 -22.552 1.00 97.00 186 GLY A N 1
ATOM 1496 C CA . GLY A 1 186 ? 19.666 3.768 -22.715 1.00 97.00 186 GLY A CA 1
ATOM 1497 C C . GLY A 1 186 ? 19.103 2.405 -22.307 1.00 97.00 186 GLY A C 1
ATOM 1498 O O . GLY A 1 186 ? 18.085 2.341 -21.621 1.00 97.00 186 GLY A O 1
ATOM 1499 N N . LEU A 1 187 ? 19.795 1.322 -22.670 1.00 96.62 187 LEU A N 1
ATOM 1500 C CA . LEU A 1 187 ? 19.429 -0.039 -22.281 1.00 96.62 187 LEU A CA 1
ATOM 1501 C C . LEU A 1 187 ? 19.564 -0.241 -20.764 1.00 96.62 187 LEU A C 1
ATOM 1503 O O . LEU A 1 187 ? 18.645 -0.752 -20.132 1.00 96.62 187 LEU A O 1
ATOM 1507 N N . LEU A 1 188 ? 20.660 0.232 -20.165 1.00 96.12 188 LEU A N 1
ATOM 1508 C CA . LEU A 1 188 ? 20.878 0.168 -18.718 1.00 96.12 188 LEU A CA 1
ATOM 1509 C C . LEU A 1 188 ? 19.822 0.969 -17.938 1.00 96.12 188 LEU A C 1
ATOM 1511 O O . LEU A 1 188 ? 19.316 0.492 -16.926 1.00 96.12 188 LEU A O 1
ATOM 1515 N N . TYR A 1 189 ? 19.429 2.146 -18.436 1.00 95.44 189 TYR A N 1
ATOM 1516 C CA . TYR A 1 189 ? 18.351 2.941 -17.843 1.00 95.44 189 TYR A CA 1
ATOM 1517 C C . TYR A 1 189 ? 16.989 2.234 -17.918 1.00 95.44 189 TYR A C 1
ATOM 1519 O O . TYR A 1 189 ? 16.211 2.296 -16.968 1.00 95.44 189 TYR A O 1
ATOM 1527 N N . PHE A 1 190 ? 16.708 1.530 -19.020 1.00 92.06 190 PHE A N 1
ATOM 1528 C CA . PHE A 1 190 ? 15.467 0.771 -19.184 1.00 92.06 190 PHE A CA 1
ATOM 1529 C C . PHE A 1 190 ? 15.347 -0.374 -18.167 1.00 92.06 190 PHE A C 1
ATOM 1531 O O . PHE A 1 190 ? 14.281 -0.550 -17.584 1.00 92.06 190 PHE A O 1
ATOM 1538 N N . PHE A 1 191 ? 16.441 -1.092 -17.889 1.00 89.12 191 PHE A N 1
ATOM 1539 C CA . PHE A 1 191 ? 16.462 -2.153 -16.873 1.00 89.12 191 PHE A CA 1
ATOM 1540 C C . PHE A 1 191 ? 16.342 -1.640 -15.428 1.00 89.12 191 PHE A C 1
ATOM 1542 O O . PHE A 1 191 ? 15.982 -2.411 -14.545 1.00 89.12 191 PHE A O 1
ATOM 1549 N N . MET A 1 192 ? 16.609 -0.355 -15.173 1.00 90.00 192 MET A N 1
ATOM 1550 C CA . MET A 1 192 ? 16.480 0.250 -13.840 1.00 90.00 192 MET A CA 1
ATOM 1551 C C . MET A 1 192 ? 15.093 0.836 -13.538 1.00 90.00 192 MET A C 1
ATOM 1553 O O . MET A 1 192 ? 14.862 1.285 -12.413 1.00 90.00 192 MET A O 1
ATOM 1557 N N . MET A 1 193 ? 14.160 0.872 -14.496 1.00 92.38 193 MET A N 1
ATOM 1558 C CA . MET A 1 193 ? 12.812 1.358 -14.195 1.00 92.38 193 MET A CA 1
ATOM 1559 C C . MET A 1 193 ? 12.029 0.328 -13.371 1.00 92.38 193 MET A C 1
ATOM 1561 O O . MET A 1 193 ? 11.958 -0.834 -13.766 1.00 92.38 193 MET A O 1
ATOM 1565 N N . PRO A 1 194 ? 11.377 0.742 -12.270 1.00 96.38 194 PRO A N 1
ATOM 1566 C CA . PRO A 1 194 ? 10.538 -0.163 -11.504 1.00 96.38 194 PRO A CA 1
ATOM 1567 C C . PRO A 1 194 ? 9.315 -0.600 -12.320 1.00 96.38 194 PRO A C 1
ATOM 1569 O O . PRO A 1 194 ? 8.724 0.196 -13.062 1.00 96.38 194 PRO A O 1
ATOM 1572 N N . ALA A 1 195 ? 8.890 -1.847 -12.134 1.00 97.44 195 ALA A N 1
ATOM 1573 C CA . ALA A 1 195 ? 7.671 -2.373 -12.730 1.00 97.44 195 ALA A CA 1
ATOM 1574 C C . ALA A 1 195 ? 6.440 -1.622 -12.191 1.00 97.44 195 ALA A C 1
ATOM 1576 O O . ALA A 1 195 ? 6.214 -1.538 -10.985 1.00 97.44 195 ALA A O 1
ATOM 1577 N N . ASN A 1 196 ? 5.615 -1.064 -13.079 1.00 97.50 196 ASN A N 1
ATOM 1578 C CA . ASN A 1 196 ? 4.390 -0.366 -12.685 1.00 97.50 196 ASN A CA 1
ATOM 1579 C C . ASN A 1 196 ? 3.214 -1.349 -12.639 1.00 97.50 196 ASN A C 1
ATOM 1581 O O . ASN A 1 196 ? 2.648 -1.684 -13.678 1.00 97.50 196 ASN A O 1
ATOM 1585 N N . CYS A 1 197 ? 2.811 -1.764 -11.439 1.00 98.19 197 CYS A N 1
ATOM 1586 C CA . CYS A 1 197 ? 1.691 -2.689 -11.231 1.00 98.19 197 CYS A CA 1
ATOM 1587 C C . CYS A 1 197 ? 0.319 -1.997 -11.126 1.00 98.19 197 CYS A C 1
ATOM 1589 O O . CYS A 1 197 ? -0.708 -2.668 -11.035 1.00 98.19 197 CYS A O 1
ATOM 1591 N N . GLY A 1 198 ? 0.265 -0.659 -11.138 1.00 97.50 198 GLY A N 1
ATOM 1592 C CA . GLY A 1 198 ? -0.995 0.085 -11.042 1.00 97.50 198 GLY A CA 1
ATOM 1593 C C . GLY A 1 198 ? -1.715 -0.208 -9.725 1.00 97.50 198 GLY A C 1
ATOM 1594 O O . GLY A 1 198 ? -1.170 0.087 -8.666 1.00 97.50 198 GLY A O 1
ATOM 1595 N N . GLU A 1 199 ? -2.910 -0.799 -9.796 1.00 96.69 199 GLU A N 1
ATOM 1596 C CA . GLU A 1 199 ? -3.695 -1.252 -8.632 1.00 96.69 199 GLU A CA 1
ATOM 1597 C C . GLU A 1 199 ? -3.689 -2.788 -8.458 1.00 96.69 199 GLU A C 1
ATOM 1599 O O . GLU A 1 199 ? -4.350 -3.317 -7.558 1.00 96.69 199 GLU A O 1
ATOM 1604 N N . ASP A 1 200 ? -2.967 -3.532 -9.308 1.00 98.12 200 ASP A N 1
ATOM 1605 C CA . ASP A 1 200 ? -2.951 -4.995 -9.264 1.00 98.12 200 ASP A CA 1
ATOM 1606 C C . ASP A 1 200 ? -2.018 -5.511 -8.161 1.00 98.12 200 ASP A C 1
ATOM 1608 O O . ASP A 1 200 ? -0.794 -5.588 -8.302 1.00 98.12 200 ASP A O 1
ATOM 1612 N N . SER A 1 201 ? -2.628 -5.926 -7.050 1.00 97.56 201 SER A N 1
ATOM 1613 C CA . SER A 1 201 ? -1.903 -6.522 -5.930 1.00 97.56 201 SER A CA 1
ATOM 1614 C C . SER A 1 201 ? -1.181 -7.821 -6.286 1.00 97.56 201 SER A C 1
ATOM 1616 O O . SER A 1 201 ? -0.146 -8.089 -5.688 1.00 97.56 201 SER A O 1
ATOM 1618 N N . ALA A 1 202 ? -1.686 -8.628 -7.226 1.00 98.06 202 ALA A N 1
ATOM 1619 C CA . ALA A 1 202 ? -1.035 -9.889 -7.585 1.00 98.06 202 ALA A CA 1
ATOM 1620 C C . ALA A 1 202 ? 0.275 -9.637 -8.345 1.00 98.06 202 ALA A C 1
ATOM 1622 O O . ALA A 1 202 ? 1.282 -10.263 -8.023 1.00 98.06 202 ALA A O 1
ATOM 1623 N N . CYS A 1 203 ? 0.272 -8.667 -9.269 1.00 98.38 203 CYS A N 1
ATOM 1624 C CA . CYS A 1 203 ? 1.484 -8.165 -9.923 1.00 98.38 203 CYS A CA 1
ATOM 1625 C C . CYS A 1 203 ? 2.514 -7.722 -8.881 1.00 98.38 203 CYS A C 1
ATOM 1627 O O . CYS A 1 203 ? 3.633 -8.225 -8.862 1.00 98.38 203 CYS A O 1
ATOM 1629 N N . PHE A 1 204 ? 2.118 -6.837 -7.961 1.00 98.50 204 PHE A N 1
ATOM 1630 C CA . PHE A 1 204 ? 3.050 -6.273 -6.986 1.00 98.50 204 PHE A CA 1
ATOM 1631 C C . PHE A 1 204 ? 3.629 -7.333 -6.040 1.00 98.50 204 PHE A C 1
ATOM 1633 O O . PHE A 1 204 ? 4.818 -7.309 -5.749 1.00 98.50 204 PHE A O 1
ATOM 1640 N N . ILE A 1 205 ? 2.806 -8.284 -5.580 1.00 98.31 205 ILE A N 1
ATOM 1641 C CA . ILE A 1 205 ? 3.252 -9.373 -4.697 1.00 98.31 205 ILE A CA 1
ATOM 1642 C C . ILE A 1 205 ? 4.237 -10.308 -5.411 1.00 98.31 205 ILE A C 1
ATOM 1644 O O . ILE A 1 205 ? 5.144 -10.809 -4.754 1.00 98.31 205 ILE A O 1
ATOM 1648 N N . ALA A 1 206 ? 4.070 -10.561 -6.714 1.00 98.38 206 ALA A N 1
ATOM 1649 C CA . ALA A 1 206 ? 5.013 -11.379 -7.477 1.00 98.38 206 ALA A CA 1
ATOM 1650 C C . ALA A 1 206 ? 6.406 -10.727 -7.484 1.00 98.38 206 ALA A C 1
ATOM 1652 O O . ALA A 1 206 ? 7.338 -11.304 -6.937 1.00 98.38 206 ALA A O 1
ATOM 1653 N N . TYR A 1 207 ? 6.500 -9.474 -7.944 1.00 98.38 207 TYR A N 1
ATOM 1654 C CA . TYR A 1 207 ? 7.756 -8.712 -7.936 1.00 98.38 207 TYR A CA 1
ATOM 1655 C C . TYR A 1 207 ? 8.354 -8.558 -6.531 1.00 98.38 207 TYR A C 1
ATOM 1657 O O . TYR A 1 207 ? 9.558 -8.696 -6.349 1.00 98.38 207 TYR A O 1
ATOM 1665 N N . ALA A 1 208 ? 7.521 -8.303 -5.516 1.00 98.25 208 ALA A N 1
ATOM 1666 C CA . ALA A 1 208 ? 7.991 -8.173 -4.142 1.00 98.25 208 ALA A CA 1
ATOM 1667 C C . ALA A 1 208 ? 8.562 -9.488 -3.591 1.00 98.25 208 ALA A C 1
ATOM 1669 O O . ALA A 1 208 ? 9.552 -9.462 -2.871 1.00 98.25 208 ALA A O 1
ATOM 1670 N N . ASN A 1 209 ? 7.972 -10.642 -3.918 1.00 98.44 209 ASN A N 1
ATOM 1671 C CA . ASN A 1 209 ? 8.524 -11.929 -3.490 1.00 98.44 209 ASN A CA 1
ATOM 1672 C C . ASN A 1 209 ? 9.888 -12.216 -4.119 1.00 98.44 209 ASN A C 1
ATOM 1674 O O . ASN A 1 209 ? 10.717 -12.809 -3.438 1.00 98.44 209 ASN A O 1
ATOM 1678 N N . ASP A 1 210 ? 10.128 -11.743 -5.338 1.00 98.25 210 ASP A N 1
ATOM 1679 C CA . ASP A 1 210 ? 11.421 -11.852 -6.024 1.00 98.25 210 ASP A CA 1
ATOM 1680 C C . ASP A 1 210 ? 12.366 -10.676 -5.682 1.00 98.25 210 ASP A C 1
ATOM 1682 O O . ASP A 1 210 ? 13.423 -10.509 -6.283 1.00 98.25 210 ASP A O 1
ATOM 1686 N N . CYS A 1 211 ? 11.981 -9.832 -4.713 1.00 97.81 211 CYS A N 1
ATOM 1687 C CA . CYS A 1 211 ? 12.701 -8.630 -4.281 1.00 97.81 211 CYS A CA 1
ATOM 1688 C C . CYS A 1 211 ? 13.054 -7.644 -5.406 1.00 97.81 211 CYS A C 1
ATOM 1690 O O . CYS A 1 211 ? 13.966 -6.828 -5.270 1.00 97.81 211 CYS A O 1
ATOM 1692 N N . GLU A 1 212 ? 12.278 -7.665 -6.484 1.00 97.38 212 GLU A N 1
ATOM 1693 C CA . GLU A 1 212 ? 12.431 -6.775 -7.622 1.00 97.38 212 GLU A CA 1
ATOM 1694 C C . GLU A 1 212 ? 11.761 -5.412 -7.378 1.00 97.38 212 GLU A C 1
ATOM 1696 O O . GLU A 1 212 ? 10.857 -5.241 -6.548 1.00 97.38 212 GLU A O 1
ATOM 1701 N N . ASN A 1 213 ? 12.204 -4.411 -8.141 1.00 97.81 213 ASN A N 1
ATOM 1702 C CA . ASN A 1 213 ? 11.690 -3.051 -8.068 1.00 97.81 213 ASN A CA 1
ATOM 1703 C C . ASN A 1 213 ? 10.291 -2.949 -8.688 1.00 97.81 213 ASN A C 1
ATOM 1705 O O . ASN A 1 213 ? 10.142 -3.064 -9.905 1.00 97.81 213 ASN A O 1
ATOM 1709 N N . ALA A 1 214 ? 9.271 -2.650 -7.884 1.00 98.19 214 ALA A N 1
ATOM 1710 C CA . ALA A 1 214 ? 7.903 -2.451 -8.357 1.00 98.19 214 ALA A CA 1
ATOM 1711 C C . ALA A 1 214 ? 7.208 -1.281 -7.655 1.00 98.19 214 ALA A C 1
ATOM 1713 O O . ALA A 1 214 ? 7.542 -0.915 -6.529 1.00 98.19 214 ALA A O 1
ATOM 1714 N N . VAL A 1 215 ? 6.214 -0.689 -8.320 1.00 98.44 215 VAL A N 1
ATOM 1715 C CA . VAL A 1 215 ? 5.378 0.396 -7.794 1.00 98.44 215 VAL A CA 1
ATOM 1716 C C . VAL A 1 215 ? 3.901 0.057 -7.963 1.00 98.44 215 VAL A C 1
ATOM 1718 O O . VAL A 1 215 ? 3.454 -0.331 -9.044 1.00 98.44 215 VAL A O 1
ATOM 1721 N N . MET A 1 216 ? 3.128 0.259 -6.899 1.00 98.38 216 MET A N 1
ATOM 1722 C CA . MET A 1 216 ? 1.673 0.096 -6.881 1.00 98.38 216 MET A CA 1
ATOM 1723 C C . MET A 1 216 ? 1.030 1.260 -6.126 1.00 98.38 216 MET A C 1
ATOM 1725 O O . MET A 1 216 ? 1.567 1.742 -5.129 1.00 98.38 216 MET A O 1
ATOM 1729 N N . SER A 1 217 ? -0.142 1.700 -6.568 1.00 98.12 217 SER A N 1
ATOM 1730 C CA . SER A 1 217 ? -0.984 2.642 -5.837 1.00 98.12 217 SER A CA 1
ATOM 1731 C C . SER A 1 217 ? -2.268 1.948 -5.413 1.00 98.12 217 SER A C 1
ATOM 1733 O O . SER A 1 217 ? -2.867 1.214 -6.191 1.00 98.12 217 SER A O 1
ATOM 1735 N N . LYS A 1 218 ? -2.684 2.142 -4.162 1.00 97.81 218 LYS A N 1
ATOM 1736 C CA . LYS A 1 218 ? -3.895 1.510 -3.636 1.00 97.81 218 LYS A CA 1
ATOM 1737 C C . LYS A 1 218 ? -4.556 2.385 -2.586 1.00 97.81 218 LYS A C 1
ATOM 1739 O O . LYS A 1 218 ? -3.895 2.937 -1.708 1.00 97.81 218 LYS A O 1
ATOM 1744 N N . THR A 1 219 ? -5.876 2.465 -2.656 1.00 97.44 219 THR A N 1
ATOM 1745 C CA . THR A 1 219 ? -6.694 3.158 -1.660 1.00 97.44 219 THR A CA 1
ATOM 1746 C C . THR A 1 219 ? -7.017 2.208 -0.509 1.00 97.44 219 THR A C 1
ATOM 1748 O O . THR A 1 219 ? -7.570 1.129 -0.727 1.00 97.44 219 THR A O 1
ATOM 1751 N N . LEU A 1 220 ? -6.672 2.599 0.718 1.00 96.00 220 LEU A N 1
ATOM 1752 C CA . LEU A 1 220 ? -7.008 1.879 1.947 1.00 96.00 220 LEU A CA 1
ATOM 1753 C C . LEU A 1 220 ? -7.872 2.786 2.828 1.00 96.00 220 LEU A C 1
ATOM 1755 O O . LEU A 1 220 ? -7.385 3.744 3.430 1.00 96.00 220 LEU A O 1
ATOM 1759 N N . GLY A 1 221 ? -9.170 2.486 2.893 1.00 94.81 221 GLY A N 1
ATOM 1760 C CA . GLY A 1 221 ? -10.147 3.361 3.540 1.00 94.81 221 GLY A CA 1
ATOM 1761 C C . GLY A 1 221 ? -10.262 4.691 2.794 1.00 94.81 221 GLY A C 1
ATOM 1762 O O . GLY A 1 221 ? -10.624 4.716 1.622 1.00 94.81 221 GLY A O 1
ATOM 1763 N N . THR A 1 222 ? -9.942 5.787 3.475 1.00 96.25 222 THR A N 1
ATOM 1764 C CA . THR A 1 222 ? -9.966 7.156 2.935 1.00 96.25 222 THR A CA 1
ATOM 1765 C C . THR A 1 222 ? -8.600 7.645 2.452 1.00 96.25 222 THR A C 1
ATOM 1767 O O . THR A 1 222 ? -8.523 8.747 1.919 1.00 96.25 222 THR A O 1
ATOM 1770 N N . ALA A 1 223 ? -7.526 6.870 2.622 1.00 97.38 223 ALA A N 1
ATOM 1771 C CA . ALA A 1 223 ? -6.164 7.268 2.275 1.00 97.38 223 ALA A CA 1
ATOM 1772 C C . ALA A 1 223 ? -5.670 6.545 1.015 1.00 97.38 223 ALA A C 1
ATOM 1774 O O . ALA A 1 223 ? -5.938 5.357 0.818 1.00 97.38 223 ALA A O 1
ATOM 1775 N N . VAL A 1 224 ? -4.922 7.256 0.174 1.00 97.94 224 VAL A N 1
ATOM 1776 C CA . VAL A 1 224 ? -4.286 6.717 -1.032 1.00 97.94 224 VAL A CA 1
ATOM 1777 C C . VAL A 1 224 ? -2.810 6.484 -0.740 1.00 97.94 224 VAL A C 1
ATOM 1779 O O . VAL A 1 224 ? -2.067 7.420 -0.434 1.00 97.94 224 VAL A O 1
ATOM 1782 N N . PHE A 1 225 ? -2.388 5.229 -0.846 1.00 98.00 225 PHE A N 1
ATOM 1783 C CA . PHE A 1 225 ? -1.016 4.805 -0.608 1.00 98.00 225 PHE A CA 1
ATOM 1784 C C . PHE A 1 225 ? -0.289 4.547 -1.920 1.00 98.00 225 PHE A C 1
ATOM 1786 O O . PHE A 1 225 ? -0.861 4.005 -2.869 1.00 98.00 225 PHE A O 1
ATOM 1793 N N . LYS A 1 226 ? 0.998 4.878 -1.941 1.00 98.44 226 LYS A N 1
ATOM 1794 C CA . LYS A 1 226 ? 1.959 4.424 -2.937 1.00 98.44 226 LYS A CA 1
ATOM 1795 C C . LYS A 1 226 ? 2.923 3.458 -2.259 1.00 98.44 226 LYS A C 1
ATOM 1797 O O . LYS A 1 226 ? 3.564 3.797 -1.270 1.00 98.44 226 LYS A O 1
ATOM 1802 N N . PHE A 1 227 ? 2.991 2.251 -2.793 1.00 98.38 227 PHE A N 1
ATOM 1803 C CA . PHE A 1 227 ? 3.886 1.193 -2.359 1.00 98.38 227 PHE A CA 1
ATOM 1804 C C . PHE A 1 227 ? 5.024 1.085 -3.362 1.00 98.38 227 PHE A C 1
ATOM 1806 O O . PHE A 1 227 ? 4.770 1.087 -4.572 1.00 98.38 227 PHE A O 1
ATOM 1813 N N . ARG A 1 228 ? 6.259 0.993 -2.874 1.00 98.38 228 ARG A N 1
ATOM 1814 C CA . ARG A 1 228 ? 7.431 0.692 -3.701 1.00 98.38 228 ARG A CA 1
ATOM 1815 C C . ARG A 1 228 ? 8.229 -0.432 -3.068 1.00 98.38 228 ARG A C 1
ATOM 1817 O O . ARG A 1 228 ? 8.374 -0.452 -1.851 1.00 98.38 228 ARG A O 1
ATOM 1824 N N . THR A 1 229 ? 8.730 -1.354 -3.872 1.00 98.25 229 THR A N 1
ATOM 1825 C CA . THR A 1 229 ? 9.704 -2.354 -3.427 1.00 98.25 229 THR A CA 1
ATOM 1826 C C . THR A 1 229 ? 11.076 -2.021 -3.985 1.00 98.25 229 THR A C 1
ATOM 1828 O O . THR A 1 229 ? 11.165 -1.556 -5.119 1.00 98.25 229 THR A O 1
ATOM 1831 N N . ASN A 1 230 ? 12.115 -2.224 -3.179 1.00 97.31 230 ASN A N 1
ATOM 1832 C CA . ASN A 1 230 ? 13.514 -2.168 -3.593 1.00 97.31 230 ASN A CA 1
ATOM 1833 C C . ASN A 1 230 ? 14.332 -3.096 -2.688 1.00 97.31 230 ASN A C 1
ATOM 1835 O O . ASN A 1 230 ? 14.298 -2.910 -1.474 1.00 97.31 230 ASN A O 1
ATOM 1839 N N . ASP A 1 231 ? 14.992 -4.110 -3.248 1.00 96.75 231 ASP A N 1
ATOM 1840 C CA . ASP A 1 231 ? 15.879 -5.036 -2.525 1.00 96.75 231 ASP A CA 1
ATOM 1841 C C . ASP A 1 231 ? 15.270 -5.595 -1.217 1.00 96.75 231 ASP A C 1
ATOM 1843 O O . ASP A 1 231 ? 15.821 -5.462 -0.123 1.00 96.75 231 ASP A O 1
ATOM 1847 N N . CYS A 1 232 ? 14.077 -6.189 -1.306 1.00 98.19 232 CYS A N 1
ATOM 1848 C CA . CYS A 1 232 ? 13.304 -6.696 -0.160 1.00 98.19 232 CYS A CA 1
ATOM 1849 C C . CYS A 1 232 ? 12.915 -5.640 0.908 1.00 98.19 232 CYS A C 1
ATOM 1851 O O . CYS A 1 232 ? 12.570 -5.975 2.049 1.00 98.19 232 CYS A O 1
ATOM 1853 N N . VAL A 1 233 ? 12.936 -4.353 0.558 1.00 98.38 233 VAL A N 1
ATOM 1854 C CA . VAL A 1 233 ? 12.431 -3.250 1.384 1.00 98.38 233 VAL A CA 1
ATOM 1855 C C . VAL A 1 233 ? 11.152 -2.705 0.762 1.00 98.38 233 VAL A C 1
ATOM 1857 O O . VAL A 1 233 ? 11.112 -2.350 -0.414 1.00 98.38 233 VAL A O 1
ATOM 1860 N N . LEU A 1 234 ? 10.079 -2.655 1.550 1.00 98.38 234 LEU A N 1
ATOM 1861 C CA . LEU A 1 234 ? 8.800 -2.073 1.157 1.00 98.38 234 LEU A CA 1
ATOM 1862 C C . LEU A 1 234 ? 8.702 -0.640 1.678 1.00 98.38 234 LEU A C 1
ATOM 1864 O O . LEU A 1 234 ? 8.521 -0.428 2.876 1.00 98.38 234 LEU A O 1
ATOM 1868 N N . GLU A 1 235 ? 8.734 0.334 0.782 1.00 98.50 235 GLU A N 1
ATOM 1869 C CA . GLU A 1 235 ? 8.400 1.724 1.073 1.00 98.50 235 GLU A CA 1
ATOM 1870 C C . GLU A 1 235 ? 6.880 1.925 0.966 1.00 98.50 235 GLU A C 1
ATOM 1872 O O . GLU A 1 235 ? 6.252 1.559 -0.033 1.00 98.50 235 GLU A O 1
ATOM 1877 N N . LYS A 1 236 ? 6.276 2.512 2.001 1.00 98.25 236 LYS A N 1
ATOM 1878 C CA . LYS A 1 236 ? 4.868 2.923 2.031 1.00 98.25 236 LYS A CA 1
ATOM 1879 C C . LYS A 1 236 ? 4.808 4.435 2.182 1.00 98.25 236 LYS A C 1
ATOM 1881 O O . LYS A 1 236 ? 5.276 4.964 3.187 1.00 98.25 236 LYS A O 1
ATOM 1886 N N . GLU A 1 237 ? 4.188 5.107 1.226 1.00 98.38 237 GLU A N 1
ATOM 1887 C CA . GLU A 1 237 ? 4.049 6.563 1.176 1.00 98.38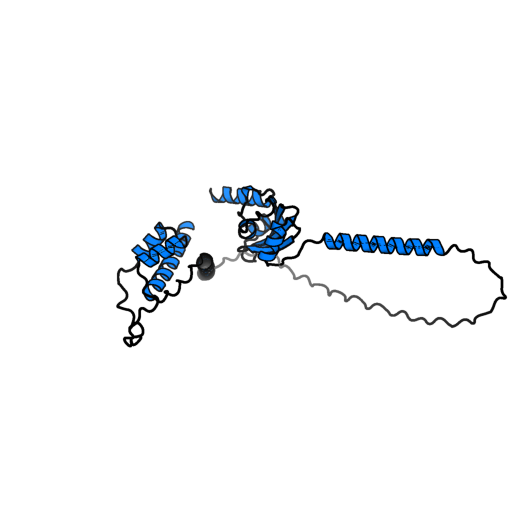 237 GLU A CA 1
ATOM 1888 C C . GLU A 1 237 ? 2.560 6.927 1.101 1.00 98.38 237 GLU A C 1
ATOM 1890 O O . GLU A 1 237 ? 1.819 6.361 0.291 1.00 98.38 237 GLU A O 1
ATOM 1895 N N . ILE A 1 238 ? 2.100 7.866 1.931 1.00 98.12 238 ILE A N 1
ATOM 1896 C CA . ILE A 1 238 ? 0.737 8.405 1.814 1.00 98.12 238 ILE A CA 1
ATOM 1897 C C . ILE A 1 238 ? 0.762 9.573 0.836 1.00 98.12 238 ILE A C 1
ATOM 1899 O O . ILE A 1 238 ? 1.246 10.659 1.157 1.00 98.12 238 ILE A O 1
ATOM 1903 N N . ILE A 1 239 ? 0.203 9.360 -0.353 1.00 98.00 239 ILE A N 1
ATOM 1904 C CA . ILE A 1 239 ? 0.173 10.382 -1.407 1.00 98.00 239 ILE A CA 1
ATOM 1905 C C . ILE A 1 239 ? -1.060 11.284 -1.326 1.00 98.00 239 ILE A C 1
ATOM 1907 O O . ILE A 1 239 ? -1.071 12.361 -1.917 1.00 98.00 239 ILE A O 1
ATOM 1911 N N . GLY A 1 240 ? -2.101 10.872 -0.601 1.00 97.25 240 GLY A N 1
ATOM 1912 C CA . GLY A 1 240 ? -3.278 11.709 -0.416 1.00 97.25 240 GLY A CA 1
ATOM 1913 C C . GLY A 1 240 ? -4.398 11.056 0.380 1.00 97.25 240 GLY A C 1
ATOM 1914 O O . GLY A 1 240 ? -4.297 9.920 0.839 1.00 97.25 240 GLY A O 1
ATOM 1915 N N . PHE A 1 241 ? -5.490 11.802 0.512 1.00 97.81 241 PHE A N 1
ATOM 1916 C CA . PHE A 1 241 ? -6.699 11.407 1.223 1.00 97.81 241 PHE A CA 1
ATOM 1917 C C . PHE A 1 241 ? -7.939 11.819 0.433 1.00 97.81 241 PHE A C 1
ATOM 1919 O O . PHE A 1 241 ? -7.908 12.767 -0.352 1.00 97.81 241 PHE A O 1
ATOM 1926 N N . SER A 1 242 ? -9.050 11.138 0.689 1.00 96.69 242 SER A N 1
ATOM 1927 C CA . SER A 1 242 ? -10.373 11.544 0.230 1.00 96.69 242 SER A CA 1
ATOM 1928 C C . SER A 1 242 ? -10.775 12.896 0.831 1.00 96.69 242 SER A C 1
ATOM 1930 O O . SER A 1 242 ? -10.301 13.296 1.899 1.00 96.69 242 SER A O 1
ATOM 1932 N N . GLU A 1 243 ? -11.696 13.595 0.171 1.00 95.19 243 GLU A N 1
ATOM 1933 C CA . GLU A 1 243 ? -12.178 14.904 0.626 1.00 95.19 243 GLU A CA 1
ATOM 1934 C C . GLU A 1 243 ? -12.862 14.858 2.001 1.00 95.19 243 GLU A C 1
ATOM 1936 O O . GLU A 1 243 ? -12.868 15.868 2.700 1.00 95.19 243 GLU A O 1
ATOM 1941 N N . ALA A 1 244 ? -13.379 13.692 2.407 1.00 95.81 244 ALA A N 1
ATOM 1942 C CA . ALA A 1 244 ? -14.077 13.486 3.673 1.00 95.81 244 ALA A CA 1
ATOM 1943 C C . ALA A 1 244 ? -13.176 13.605 4.916 1.00 95.81 244 ALA A C 1
ATOM 1945 O O . ALA A 1 244 ? -13.685 13.837 6.012 1.00 95.81 244 ALA A O 1
ATOM 1946 N N . GLU A 1 245 ? -11.856 13.459 4.767 1.00 94.19 245 GLU A N 1
ATOM 1947 C CA . GLU A 1 245 ? -10.929 13.550 5.897 1.00 94.19 245 GLU A CA 1
ATOM 1948 C C . GLU A 1 245 ? -10.708 15.007 6.340 1.00 94.19 245 GLU A C 1
ATOM 1950 O O . GLU A 1 245 ? -10.541 15.888 5.488 1.00 94.19 245 GLU A O 1
ATOM 1955 N N . PRO A 1 246 ? -10.655 15.295 7.655 1.00 95.50 246 PRO A N 1
ATOM 1956 C CA . PRO A 1 246 ? -10.323 16.626 8.153 1.00 95.50 246 PRO A CA 1
ATOM 1957 C C . PRO A 1 246 ? -8.920 17.066 7.716 1.00 95.50 246 PRO A C 1
ATOM 1959 O O . PRO A 1 246 ? -7.972 16.282 7.764 1.00 95.50 246 PRO A O 1
ATOM 1962 N N . ASP A 1 247 ? -8.749 18.347 7.383 1.00 95.19 247 ASP A N 1
ATOM 1963 C CA . ASP A 1 247 ? -7.461 18.876 6.900 1.00 95.19 247 ASP A CA 1
ATOM 1964 C C . ASP A 1 247 ? -6.321 18.706 7.914 1.00 95.19 247 ASP A C 1
ATOM 1966 O O . ASP A 1 247 ? -5.173 18.499 7.530 1.00 95.19 247 ASP A O 1
ATOM 1970 N N . ALA A 1 248 ? -6.637 18.706 9.214 1.00 92.88 248 ALA A N 1
ATOM 1971 C CA . ALA A 1 248 ? -5.671 18.403 10.267 1.00 92.88 248 ALA A CA 1
ATOM 1972 C C . ALA A 1 248 ? -5.062 16.996 10.118 1.00 92.88 248 ALA A C 1
ATOM 1974 O O . ALA A 1 248 ? -3.862 16.831 10.309 1.00 92.88 248 ALA A O 1
ATOM 1975 N N . VAL A 1 249 ? -5.867 15.998 9.734 1.00 93.88 249 VAL A N 1
ATOM 1976 C CA . VAL A 1 249 ? -5.404 14.619 9.502 1.00 93.88 249 VAL A CA 1
ATOM 1977 C C . VAL A 1 249 ? -4.609 14.546 8.203 1.00 93.88 249 VAL A C 1
ATOM 1979 O O . VAL A 1 249 ? -3.529 13.959 8.179 1.00 93.88 249 VAL A O 1
ATOM 1982 N N . LYS A 1 250 ? -5.090 15.201 7.138 1.00 95.19 250 LYS A N 1
ATOM 1983 C CA . LYS A 1 250 ? -4.380 15.246 5.851 1.00 95.19 250 LYS A CA 1
ATOM 1984 C C . LYS A 1 250 ? -2.974 15.814 6.017 1.00 95.19 250 LYS A C 1
ATOM 1986 O O . LYS A 1 250 ? -2.012 15.187 5.583 1.00 95.19 250 LYS A O 1
ATOM 1991 N N . ASN A 1 251 ? -2.848 16.956 6.687 1.00 95.69 251 ASN A N 1
ATOM 1992 C CA . ASN A 1 251 ? -1.563 17.622 6.899 1.00 95.69 251 ASN A CA 1
ATOM 1993 C C . ASN A 1 251 ? -0.622 16.824 7.805 1.00 95.69 251 ASN A C 1
ATOM 1995 O O . ASN A 1 251 ? 0.588 16.935 7.658 1.00 95.69 251 ASN A O 1
ATOM 1999 N N . LEU A 1 252 ? -1.169 16.024 8.726 1.00 96.06 252 LEU A N 1
ATOM 2000 C CA . LEU A 1 252 ? -0.368 15.208 9.632 1.00 96.06 252 LEU A CA 1
ATOM 2001 C C . LEU A 1 252 ? 0.289 14.015 8.926 1.00 96.06 252 LEU A C 1
ATOM 2003 O O . LEU A 1 252 ? 1.343 13.575 9.359 1.00 96.06 252 LEU A O 1
ATOM 2007 N N . PHE A 1 253 ? -0.324 13.483 7.865 1.00 97.25 253 PHE A N 1
ATOM 2008 C CA . PHE A 1 253 ? 0.096 12.213 7.263 1.00 97.25 253 PHE A CA 1
ATOM 2009 C C . PHE A 1 253 ? 0.536 12.297 5.795 1.00 97.25 253 PHE A C 1
ATOM 2011 O O . PHE A 1 253 ? 1.198 11.380 5.315 1.00 97.25 253 PHE A O 1
ATOM 2018 N N . THR A 1 254 ? 0.167 13.348 5.059 1.00 97.19 254 THR A N 1
ATOM 2019 C CA . THR A 1 254 ? 0.499 13.462 3.627 1.00 97.19 254 THR A CA 1
ATOM 2020 C C . THR A 1 254 ? 2.005 13.612 3.430 1.00 97.19 254 THR A C 1
ATOM 2022 O O . THR A 1 254 ? 2.631 14.462 4.056 1.00 97.19 254 THR A O 1
ATOM 2025 N N . GLY A 1 255 ? 2.580 12.804 2.538 1.00 97.38 255 GLY A N 1
ATOM 2026 C CA . GLY A 1 255 ? 4.014 12.801 2.242 1.00 97.38 255 GLY A CA 1
ATOM 2027 C C . GLY A 1 255 ? 4.870 12.053 3.265 1.00 97.38 255 GLY A C 1
ATOM 2028 O O . GLY A 1 255 ? 6.057 11.854 3.016 1.00 97.38 255 GLY A O 1
ATOM 2029 N N . LEU A 1 256 ? 4.289 11.591 4.379 1.00 98.00 256 LEU A N 1
ATOM 2030 C CA . LEU A 1 256 ? 5.011 10.731 5.307 1.00 98.00 256 LEU A CA 1
ATOM 2031 C C . LEU A 1 256 ? 5.231 9.353 4.684 1.00 98.00 256 LEU A C 1
ATOM 2033 O O . LEU A 1 256 ? 4.347 8.783 4.029 1.00 98.00 256 LEU A O 1
ATOM 2037 N N . LYS A 1 257 ? 6.410 8.800 4.958 1.00 98.31 257 LYS A N 1
ATOM 2038 C CA . LYS A 1 257 ? 6.824 7.483 4.487 1.00 98.31 257 LYS A CA 1
ATOM 2039 C C . LYS A 1 257 ? 7.311 6.583 5.615 1.00 98.31 257 LYS A C 1
ATOM 2041 O O . LYS A 1 257 ? 7.747 7.050 6.669 1.00 98.31 257 LYS A O 1
ATOM 2046 N N . MET A 1 258 ? 7.227 5.280 5.382 1.00 98.12 258 MET A N 1
ATOM 2047 C CA . MET A 1 258 ? 7.900 4.261 6.185 1.00 98.12 258 MET A CA 1
ATOM 2048 C C . MET A 1 258 ? 8.496 3.186 5.285 1.00 98.12 258 MET A C 1
ATOM 2050 O O . MET A 1 258 ? 7.958 2.898 4.218 1.00 98.12 258 MET A O 1
ATOM 2054 N N . GLU A 1 259 ? 9.564 2.563 5.754 1.00 98.50 259 GLU A N 1
ATOM 2055 C CA . GLU A 1 259 ? 10.273 1.481 5.077 1.00 98.50 259 GLU A CA 1
ATOM 2056 C C . GLU A 1 259 ? 10.165 0.222 5.932 1.00 98.50 259 GLU A C 1
ATOM 2058 O O . GLU A 1 259 ? 10.401 0.269 7.138 1.00 98.50 259 GLU A O 1
ATOM 2063 N N . CYS A 1 260 ? 9.763 -0.895 5.334 1.00 98.12 260 CYS A N 1
ATOM 2064 C CA . CYS A 1 260 ? 9.537 -2.164 6.015 1.00 98.12 260 CYS A CA 1
ATOM 2065 C C . CYS A 1 260 ? 10.402 -3.250 5.384 1.00 98.12 260 CYS A C 1
ATOM 2067 O O . CYS A 1 260 ? 10.193 -3.603 4.224 1.00 98.12 260 CYS A O 1
ATOM 2069 N N . SER A 1 261 ? 11.334 -3.816 6.146 1.00 98.06 261 SER A N 1
ATOM 2070 C CA . SER A 1 261 ? 12.151 -4.934 5.671 1.00 98.06 261 SER A CA 1
ATOM 2071 C C . SER A 1 261 ? 11.358 -6.243 5.703 1.00 98.06 261 SER A C 1
ATOM 2073 O O . SER A 1 261 ? 10.641 -6.537 6.671 1.00 98.06 261 SER A O 1
ATOM 2075 N N . TYR A 1 262 ? 11.506 -7.050 4.659 1.00 97.94 262 TYR A N 1
ATOM 2076 C CA . TYR A 1 262 ? 10.968 -8.405 4.580 1.00 97.94 262 TYR A CA 1
ATOM 2077 C C . TYR A 1 262 ? 12.006 -9.361 3.969 1.00 97.94 262 TYR A C 1
ATOM 2079 O O . TYR A 1 262 ? 13.094 -8.947 3.590 1.00 97.94 262 TYR A O 1
ATOM 2087 N N . GLU A 1 263 ? 11.700 -10.657 3.956 1.00 98.19 263 GLU A N 1
ATOM 2088 C CA . GLU A 1 263 ? 12.572 -11.691 3.386 1.00 98.19 263 GLU A CA 1
ATOM 2089 C C . GLU A 1 263 ? 12.042 -12.118 2.012 1.00 98.19 263 GLU A C 1
ATOM 2091 O O . GLU A 1 263 ? 10.823 -12.200 1.823 1.00 98.19 263 GLU A O 1
ATOM 2096 N N . GLU A 1 264 ? 12.950 -12.430 1.086 1.00 98.25 264 GLU A N 1
ATOM 2097 C CA . GLU A 1 264 ? 12.635 -12.965 -0.244 1.00 98.25 264 GLU A CA 1
ATOM 2098 C C . GLU A 1 264 ? 11.700 -14.187 -0.153 1.00 98.25 264 GLU A C 1
ATOM 2100 O O . GLU A 1 264 ? 11.822 -15.037 0.737 1.00 98.25 264 GLU A O 1
ATOM 2105 N N . GLY A 1 265 ? 10.698 -14.237 -1.032 1.00 98.12 265 GLY A N 1
ATOM 2106 C CA . GLY A 1 265 ? 9.654 -15.266 -1.067 1.00 98.12 265 GLY A CA 1
ATOM 2107 C C . GLY A 1 265 ? 8.674 -15.261 0.116 1.00 98.12 265 GLY A C 1
ATOM 2108 O O . GLY A 1 265 ? 7.774 -16.103 0.173 1.00 98.12 265 GLY A O 1
ATOM 2109 N N . LYS A 1 266 ? 8.832 -14.344 1.081 1.00 97.75 266 LYS A N 1
ATOM 2110 C CA . LYS A 1 266 ? 8.000 -14.249 2.293 1.00 97.75 266 LYS A CA 1
ATOM 2111 C C . LYS A 1 266 ? 7.276 -12.909 2.401 1.00 97.75 266 LYS A C 1
ATOM 2113 O O . LYS A 1 266 ? 7.034 -12.419 3.511 1.00 97.75 266 LYS A O 1
ATOM 2118 N N . PHE A 1 267 ? 6.911 -12.305 1.273 1.00 98.00 267 PHE A N 1
ATOM 2119 C CA . PHE A 1 267 ? 6.134 -11.073 1.281 1.00 98.00 267 PHE A CA 1
ATOM 2120 C C . PHE A 1 267 ? 4.715 -11.331 1.816 1.00 98.00 267 PHE A C 1
ATOM 2122 O O . PHE A 1 267 ? 3.919 -12.053 1.213 1.00 98.00 267 PHE A O 1
ATOM 2129 N N . ASP A 1 268 ? 4.375 -10.735 2.963 1.00 96.75 268 ASP A N 1
ATOM 2130 C CA . ASP A 1 268 ? 3.041 -10.861 3.554 1.00 96.75 268 ASP A CA 1
ATOM 2131 C C . ASP A 1 268 ? 2.063 -9.879 2.887 1.00 96.75 268 ASP A C 1
ATOM 2133 O O . ASP A 1 268 ? 2.240 -8.661 2.923 1.00 96.75 268 ASP A O 1
ATOM 2137 N N . VAL A 1 269 ? 0.963 -10.401 2.342 1.00 96.94 269 VAL A N 1
ATOM 2138 C CA . VAL A 1 269 ? -0.141 -9.620 1.757 1.00 96.94 269 VAL A CA 1
ATOM 2139 C C . VAL A 1 269 ? -0.698 -8.578 2.745 1.00 96.94 269 VAL A C 1
ATOM 2141 O O . VAL A 1 269 ? -1.189 -7.516 2.346 1.00 96.94 269 VAL A O 1
ATOM 2144 N N . ASN A 1 270 ? -0.599 -8.832 4.052 1.00 96.88 270 ASN A N 1
ATOM 2145 C CA . ASN A 1 270 ? -1.002 -7.880 5.083 1.00 96.88 270 ASN A CA 1
ATOM 2146 C C . ASN A 1 270 ? -0.205 -6.570 5.029 1.00 96.88 270 ASN A C 1
ATOM 2148 O O . ASN A 1 270 ? -0.746 -5.540 5.436 1.00 96.88 270 ASN A O 1
ATOM 2152 N N . PHE A 1 271 ? 1.025 -6.571 4.499 1.00 97.19 271 PHE A N 1
ATOM 2153 C CA . PHE A 1 271 ? 1.824 -5.356 4.347 1.00 97.19 271 PHE A CA 1
ATOM 2154 C C . PHE A 1 271 ? 1.137 -4.304 3.464 1.00 97.19 271 PHE A C 1
ATOM 2156 O O . PHE A 1 271 ? 1.237 -3.113 3.761 1.00 97.19 271 PHE A O 1
ATOM 2163 N N . ILE A 1 272 ? 0.415 -4.725 2.422 1.00 97.44 272 ILE A N 1
ATOM 2164 C CA . ILE A 1 272 ? -0.252 -3.823 1.464 1.00 97.44 272 ILE A CA 1
ATOM 2165 C C . ILE A 1 272 ? -1.759 -3.672 1.705 1.00 97.44 272 ILE A C 1
ATOM 2167 O O . ILE A 1 272 ? -2.394 -2.794 1.127 1.00 97.44 272 ILE A O 1
ATOM 2171 N N . ASN A 1 273 ? -2.352 -4.528 2.540 1.00 96.75 273 ASN A N 1
ATOM 2172 C CA . ASN A 1 273 ? -3.784 -4.484 2.860 1.00 96.75 273 ASN A CA 1
ATOM 2173 C C . ASN A 1 273 ? -4.093 -3.745 4.164 1.00 96.75 273 ASN A C 1
ATOM 2175 O O . ASN A 1 273 ? -5.251 -3.430 4.430 1.00 96.75 273 ASN A O 1
ATOM 2179 N N . SER A 1 274 ? -3.083 -3.489 4.994 1.00 95.75 274 SER A N 1
ATOM 2180 C CA . SER A 1 274 ? -3.251 -2.836 6.285 1.00 95.75 274 SER A CA 1
ATOM 2181 C C . SER A 1 274 ? -2.133 -1.838 6.536 1.00 95.75 274 SER A C 1
ATOM 2183 O O . SER A 1 274 ? -0.952 -2.151 6.383 1.00 95.75 274 SER A O 1
ATOM 2185 N N . LEU A 1 275 ? -2.509 -0.655 7.024 1.00 93.75 275 LEU A N 1
ATOM 2186 C CA . LEU A 1 275 ? -1.561 0.361 7.475 1.00 93.75 275 LEU A CA 1
ATOM 2187 C C . LEU A 1 275 ? -0.651 -0.173 8.593 1.00 93.75 275 LEU A C 1
ATOM 2189 O O . LEU A 1 275 ? 0.553 0.057 8.585 1.00 93.75 275 LEU A O 1
ATOM 2193 N N . ALA A 1 276 ? -1.225 -0.944 9.521 1.00 93.62 276 ALA A N 1
ATOM 2194 C CA . ALA A 1 276 ? -0.507 -1.549 10.641 1.00 93.62 276 ALA A CA 1
ATOM 2195 C C . ALA A 1 276 ? 0.129 -2.909 10.295 1.00 93.62 276 ALA A C 1
ATOM 2197 O O . ALA A 1 276 ? 0.775 -3.517 11.150 1.00 93.62 276 ALA A O 1
ATOM 2198 N N . GLY A 1 277 ? -0.073 -3.410 9.071 1.00 94.19 277 GLY A N 1
ATOM 2199 C CA . GLY A 1 277 ? 0.475 -4.685 8.626 1.00 94.19 277 GLY A CA 1
ATOM 2200 C C . GLY A 1 277 ? 1.997 -4.669 8.701 1.00 94.19 277 GLY A C 1
ATOM 2201 O O . GLY A 1 277 ? 2.639 -3.922 7.961 1.00 94.19 277 GLY A O 1
ATOM 2202 N N . GLY A 1 278 ? 2.540 -5.467 9.626 1.00 93.94 278 GLY A N 1
ATOM 2203 C CA . GLY A 1 278 ? 3.973 -5.622 9.854 1.00 93.94 278 GLY A CA 1
ATOM 2204 C C . GLY A 1 278 ? 4.707 -4.364 10.326 1.00 93.94 278 GLY A C 1
ATOM 2205 O O . GLY A 1 278 ? 5.915 -4.270 10.136 1.00 93.94 278 GLY A O 1
ATOM 2206 N N . ILE A 1 279 ? 4.000 -3.423 10.964 1.00 96.56 279 ILE A N 1
ATOM 2207 C CA . ILE A 1 279 ? 4.556 -2.151 11.467 1.00 96.56 279 ILE A CA 1
ATOM 2208 C C . ILE A 1 279 ? 5.754 -2.331 12.418 1.00 96.56 279 ILE A C 1
ATOM 2210 O O . ILE A 1 279 ? 6.617 -1.458 12.529 1.00 96.56 279 ILE A O 1
ATOM 2214 N N . ASP A 1 280 ? 5.844 -3.484 13.081 1.00 96.69 280 ASP A N 1
ATOM 2215 C CA . ASP A 1 280 ? 6.955 -3.824 13.969 1.00 96.69 280 ASP A CA 1
ATOM 2216 C C . ASP A 1 280 ? 8.287 -3.920 13.209 1.00 96.69 280 ASP A C 1
ATOM 2218 O O . ASP A 1 280 ? 9.318 -3.529 13.750 1.00 96.69 280 ASP A O 1
ATOM 2222 N N . LYS A 1 281 ? 8.249 -4.335 11.934 1.00 96.81 281 LYS A N 1
ATOM 2223 C CA . LYS A 1 281 ? 9.408 -4.418 11.026 1.00 96.81 281 LYS A CA 1
ATOM 2224 C C . LYS A 1 281 ? 9.641 -3.145 10.205 1.00 96.81 281 LYS A C 1
ATOM 2226 O O . LYS A 1 281 ? 10.532 -3.123 9.362 1.00 96.81 281 LYS A O 1
ATOM 2231 N N . CYS A 1 282 ? 8.820 -2.117 10.405 1.00 98.06 282 CYS A N 1
ATOM 2232 C CA . CYS A 1 282 ? 8.934 -0.861 9.675 1.00 98.06 282 CYS A CA 1
ATOM 2233 C C . CYS A 1 282 ? 9.721 0.192 10.468 1.00 98.06 282 CYS A C 1
ATOM 2235 O O . CYS A 1 282 ? 9.754 0.149 11.699 1.00 98.06 282 CYS A O 1
ATOM 2237 N N . GLY A 1 283 ? 10.299 1.170 9.783 1.00 98.06 283 GLY A N 1
ATOM 2238 C CA . GLY A 1 283 ? 10.890 2.386 10.349 1.00 98.06 283 GLY A CA 1
ATOM 2239 C C . GLY A 1 283 ? 10.464 3.623 9.556 1.00 98.06 283 GLY A C 1
ATOM 2240 O O . GLY A 1 283 ? 9.978 3.495 8.435 1.00 98.06 283 GLY A O 1
ATOM 2241 N N . GLY A 1 284 ? 10.624 4.814 10.136 1.00 97.88 284 GLY A N 1
ATOM 2242 C CA . GLY A 1 284 ? 10.354 6.094 9.470 1.00 97.88 284 GLY A CA 1
ATOM 2243 C C . GLY A 1 284 ? 9.207 6.900 10.081 1.00 97.88 284 GLY A C 1
ATOM 2244 O O . GLY A 1 284 ? 8.453 6.413 10.925 1.00 97.88 284 GLY A O 1
ATOM 2245 N N . GLU A 1 285 ? 9.071 8.140 9.612 1.00 98.19 285 GLU A N 1
ATOM 2246 C CA . GLU A 1 285 ? 8.177 9.162 10.173 1.00 98.19 285 GLU A CA 1
ATOM 2247 C C . GLU A 1 285 ? 6.718 8.699 10.235 1.00 98.19 285 GLU A C 1
ATOM 2249 O O . GLU A 1 285 ? 6.043 8.888 11.247 1.00 98.19 285 GLU A O 1
ATOM 2254 N N . LEU A 1 286 ? 6.240 8.006 9.193 1.00 97.56 286 LEU A N 1
ATOM 2255 C CA . LEU A 1 286 ? 4.860 7.527 9.160 1.00 97.56 286 LEU A CA 1
ATOM 2256 C C . LEU A 1 286 ? 4.567 6.543 10.306 1.00 97.56 286 LEU A C 1
ATOM 2258 O O . LEU A 1 286 ? 3.491 6.594 10.905 1.00 97.56 286 LEU A O 1
ATOM 2262 N N . LYS A 1 287 ? 5.517 5.663 10.652 1.00 97.88 287 LYS A N 1
ATOM 2263 C CA . LYS A 1 287 ? 5.362 4.731 11.780 1.00 97.88 287 LYS A CA 1
ATOM 2264 C C . LYS A 1 287 ? 5.273 5.489 13.101 1.00 97.88 287 LYS A C 1
ATOM 2266 O O . LYS A 1 287 ? 4.400 5.174 13.915 1.00 97.88 287 LYS A O 1
ATOM 2271 N N . ASP A 1 288 ? 6.149 6.463 13.308 1.00 98.25 288 ASP A N 1
ATOM 2272 C CA . ASP A 1 288 ? 6.221 7.211 14.562 1.00 98.25 288 ASP A CA 1
ATOM 2273 C C . ASP A 1 288 ? 4.933 7.997 14.809 1.00 98.25 288 ASP A C 1
ATOM 2275 O O . ASP A 1 288 ? 4.343 7.876 15.887 1.00 98.25 288 ASP A O 1
ATOM 2279 N N . THR A 1 289 ? 4.410 8.671 13.781 1.00 96.94 289 THR A N 1
ATOM 2280 C CA . THR A 1 289 ? 3.127 9.382 13.851 1.00 96.94 289 THR A CA 1
ATOM 2281 C C . THR A 1 289 ? 1.958 8.434 14.129 1.00 96.94 289 THR A C 1
ATOM 2283 O O . THR A 1 289 ? 1.110 8.726 14.974 1.00 96.94 289 THR A O 1
ATOM 2286 N N . ILE A 1 290 ? 1.905 7.260 13.483 1.00 95.62 290 ILE A N 1
ATOM 2287 C CA . ILE A 1 290 ? 0.860 6.255 13.760 1.00 95.62 290 ILE A CA 1
ATOM 2288 C C . ILE A 1 290 ? 0.920 5.795 15.223 1.00 95.62 290 ILE A C 1
ATOM 2290 O O . ILE A 1 290 ? -0.118 5.660 15.882 1.00 95.62 290 ILE A O 1
ATOM 2294 N N . LEU A 1 291 ? 2.121 5.532 15.744 1.00 96.31 291 LEU A N 1
ATOM 2295 C CA . LEU A 1 291 ? 2.306 5.096 17.127 1.00 96.31 291 LEU A CA 1
ATOM 2296 C C . LEU A 1 291 ? 1.965 6.204 18.125 1.00 96.31 291 LEU A C 1
ATOM 2298 O O . LEU A 1 291 ? 1.358 5.912 19.157 1.00 96.31 291 LEU A O 1
ATOM 2302 N N . GLU A 1 292 ? 2.305 7.452 17.824 1.00 96.00 292 GLU A N 1
ATOM 2303 C CA . GLU A 1 292 ? 1.959 8.612 18.641 1.00 96.00 292 GLU A CA 1
ATOM 2304 C C . GLU A 1 292 ? 0.445 8.828 18.710 1.00 96.00 292 GLU A C 1
ATOM 2306 O O . GLU A 1 292 ? -0.114 8.847 19.809 1.00 96.00 292 GLU A O 1
ATOM 2311 N N . VAL A 1 293 ? -0.244 8.863 17.565 1.00 94.12 293 VAL A N 1
ATOM 2312 C CA . VAL A 1 293 ? -1.713 8.982 17.507 1.00 94.12 293 VAL A CA 1
ATOM 2313 C C . VAL A 1 293 ? -2.389 7.835 18.260 1.00 94.12 293 VAL A C 1
ATOM 2315 O O . VAL A 1 293 ? -3.390 8.020 18.954 1.00 94.12 293 VAL A O 1
ATOM 2318 N N . ARG A 1 294 ? -1.825 6.625 18.197 1.00 94.44 294 ARG A N 1
ATOM 2319 C CA . ARG A 1 294 ? -2.338 5.482 18.962 1.00 94.44 294 ARG A CA 1
ATOM 2320 C C . ARG A 1 294 ? -2.162 5.650 20.474 1.00 94.44 294 ARG A C 1
ATOM 2322 O O . ARG A 1 294 ? -2.981 5.120 21.227 1.00 94.44 294 ARG A O 1
ATOM 2329 N N . ARG A 1 295 ? -1.099 6.320 20.930 1.00 95.38 295 ARG A N 1
ATOM 2330 C CA . ARG A 1 295 ? -0.880 6.616 22.357 1.00 95.38 295 ARG A CA 1
ATOM 2331 C C . ARG A 1 295 ? -1.858 7.686 22.840 1.00 95.38 295 ARG A C 1
ATOM 2333 O O . ARG A 1 295 ? -2.489 7.470 23.870 1.00 95.38 295 ARG A O 1
ATOM 2340 N N . THR A 1 296 ? -2.045 8.763 22.078 1.00 93.56 296 THR A N 1
ATOM 2341 C CA . THR A 1 296 ? -2.972 9.856 22.431 1.00 93.56 296 THR A CA 1
ATOM 2342 C C . THR A 1 296 ? -4.443 9.444 22.346 1.00 93.56 296 THR A C 1
ATOM 2344 O O . THR A 1 296 ? -5.264 9.949 23.096 1.00 93.56 296 THR A O 1
ATOM 2347 N N . ALA A 1 297 ? -4.803 8.470 21.506 1.00 89.62 297 ALA A N 1
ATOM 2348 C CA . ALA A 1 297 ? -6.172 7.946 21.452 1.00 89.62 297 ALA A CA 1
ATOM 2349 C C . ALA A 1 297 ? -6.562 7.062 22.657 1.00 89.62 297 ALA A C 1
ATOM 2351 O O . ALA A 1 297 ? -7.731 6.698 22.794 1.00 89.62 297 ALA A O 1
ATOM 2352 N N . LYS A 1 298 ? -5.597 6.642 23.488 1.00 89.12 298 LYS A N 1
ATOM 2353 C CA . LYS A 1 298 ? -5.856 5.828 24.690 1.00 89.12 298 LYS A CA 1
ATOM 2354 C C . LYS A 1 298 ? -6.097 6.659 25.951 1.00 89.12 298 LYS A C 1
ATOM 2356 O O . LYS A 1 298 ? -6.587 6.089 26.924 1.00 89.12 298 LYS A O 1
ATOM 2361 N N . THR A 1 299 ? -5.711 7.931 25.941 1.00 77.62 299 THR A N 1
ATOM 2362 C CA . THR A 1 299 ? -5.944 8.891 27.029 1.00 77.62 299 THR A CA 1
ATOM 2363 C C . THR A 1 299 ? -7.310 9.533 26.882 1.00 77.62 299 THR A C 1
ATOM 2365 O O . THR A 1 299 ? -8.034 9.597 27.897 1.00 77.62 299 THR A O 1
#

pLDDT: mean 79.9, std 19.94, range [38.19, 98.5]

Sequence (299 aa):
MAMDDISKLKLDILKSYIKELRSQGYGVNEIKASLIKNGAPRNLVNAAIKQMPKTVPKKPAKKPKIKYKPETKPKKIKKFKPVKPFKKERLEEQIIEKAETLEGKKARKSKKTEKHKKPEKKRLFPSFKPQKRKPVKKPAKPAKPSKSVKPTKPSKPAGKKVRMTPKHKHHVTWYVLVVVIVALLGLLYFFMMPANCGEDSACFIAYANDCENAVMSKTLGTAVFKFRTNDCVLEKEIIGFSEAEPDAVKNLFTGLKMECSYEEGKFDVNFINSLAGGIDKCGGELKDTILEVRRTAKT

Foldseek 3Di:
DPPVVLLVLLLVLLLVVVVVVLLVPDDLVRSLVLCVVLPNDNVSSVVSSVPDDPDRPPDPDDDPPPPDDDDDDDDPDDPDDPDDRPPPVVSVVVSVVVVVVVVVVVVVVVVVPPPDDDDDDDDDDDDDDDDDDDDDDDDDDDDDDDDDDDDDDDDDDDDDPDPDDPPPPVVVVVVVVVVVVVVVVVVVVVQPDAAEPEADLVVVVVCLLQQGWHWYWDDAPFWIWIWTGHRQKIKIATQAGHPPDDVVVGVQGHGWIKIAHDDRNPDDSQVVRDPCRRLVRIDGDNSVSVVVVVVVVVD

Radius of gyration: 36.49 Å; chains: 1; bounding box: 91×96×90 Å